Protein AF-A0A812MVJ8-F1 (afdb_monomer)

Radius of gyration: 32.14 Å; Cα contacts (8 Å, |Δi|>4): 279; chains: 1; bounding box: 68×87×93 Å

Structure (mmCIF, N/CA/C/O backbone):
data_AF-A0A812MVJ8-F1
#
_entry.id   AF-A0A812MVJ8-F1
#
loop_
_atom_site.group_PDB
_atom_site.id
_atom_site.type_symbol
_atom_site.label_atom_id
_atom_site.label_alt_id
_atom_site.label_comp_id
_atom_site.label_asym_id
_atom_site.label_entity_id
_atom_site.label_seq_id
_atom_site.pdbx_PDB_ins_code
_atom_site.Cartn_x
_atom_site.Cartn_y
_atom_site.Cartn_z
_atom_site.occupancy
_atom_site.B_iso_or_equiv
_atom_site.auth_seq_id
_atom_site.auth_comp_id
_atom_site.auth_asym_id
_atom_site.auth_atom_id
_atom_site.pdbx_PDB_model_num
ATOM 1 N N . MET A 1 1 ? -29.618 -20.425 10.228 1.00 40.72 1 MET A N 1
ATOM 2 C CA . MET A 1 1 ? -29.443 -18.956 10.159 1.00 40.72 1 MET A CA 1
ATOM 3 C C . MET A 1 1 ? -28.006 -18.625 10.535 1.00 40.72 1 MET A C 1
ATOM 5 O O . MET A 1 1 ? -27.637 -18.874 11.674 1.00 40.72 1 MET A O 1
ATOM 9 N N . ARG A 1 2 ? -27.172 -18.141 9.603 1.00 43.69 2 ARG A N 1
ATOM 10 C CA . ARG A 1 2 ? -25.860 -17.572 9.969 1.00 43.69 2 ARG A CA 1
ATOM 11 C C . ARG A 1 2 ? -26.130 -16.224 10.643 1.00 43.69 2 ARG A C 1
ATOM 13 O O . ARG A 1 2 ? -26.874 -15.428 10.071 1.00 43.69 2 ARG A O 1
ATOM 20 N N . ARG A 1 3 ? -25.594 -15.982 11.847 1.00 46.84 3 ARG A N 1
ATOM 21 C CA . ARG A 1 3 ? -25.600 -14.634 12.438 1.00 46.84 3 ARG A CA 1
ATOM 22 C C . ARG A 1 3 ? -24.952 -13.702 11.418 1.00 46.84 3 ARG A C 1
ATOM 24 O O . ARG A 1 3 ? -23.837 -13.967 10.980 1.00 46.84 3 ARG A O 1
ATOM 31 N N . GLN A 1 4 ? -25.668 -12.664 10.998 1.00 52.47 4 GLN A N 1
ATOM 32 C CA . GLN A 1 4 ? -25.051 -11.576 10.253 1.00 52.47 4 GLN A CA 1
ATOM 33 C C . GLN A 1 4 ? -24.157 -10.838 11.245 1.00 52.47 4 GLN A C 1
ATOM 35 O O . GLN A 1 4 ? -24.642 -10.051 12.052 1.00 52.47 4 GLN A O 1
ATOM 40 N N . GLU A 1 5 ? -22.871 -11.172 11.255 1.00 69.62 5 GLU A N 1
ATOM 41 C CA . GLU A 1 5 ? -21.892 -10.431 12.039 1.00 69.62 5 GLU A CA 1
ATOM 42 C C . GLU A 1 5 ? -21.845 -8.996 11.516 1.00 69.62 5 GLU A C 1
ATOM 44 O O . GLU A 1 5 ? -21.560 -8.739 10.339 1.00 69.62 5 GLU A O 1
ATOM 49 N N . THR A 1 6 ? -22.203 -8.065 12.395 1.00 85.69 6 THR A N 1
ATOM 50 C CA . THR A 1 6 ? -22.199 -6.630 12.134 1.00 85.69 6 THR A CA 1
ATOM 51 C C . THR A 1 6 ? -20.793 -6.183 11.752 1.00 85.69 6 THR A C 1
ATOM 53 O O . THR A 1 6 ? -19.827 -6.554 12.414 1.00 85.69 6 THR A O 1
ATOM 56 N N . PHE A 1 7 ? -20.672 -5.400 10.679 1.00 89.06 7 PHE A N 1
ATOM 57 C CA . PHE A 1 7 ? -19.393 -4.819 10.272 1.00 89.06 7 PHE A CA 1
ATOM 58 C C . PHE A 1 7 ? -18.8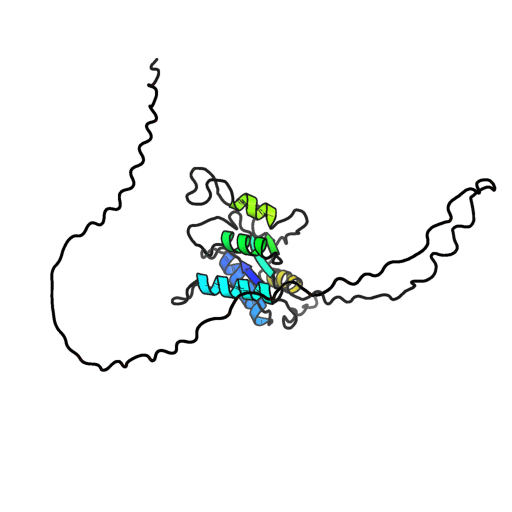96 -3.853 11.372 1.00 89.06 7 PHE A C 1
ATOM 60 O O . PHE A 1 7 ? -19.705 -3.053 11.852 1.00 89.06 7 PHE A O 1
ATOM 67 N N . PRO A 1 8 ? -17.625 -3.933 11.805 1.00 90.12 8 PRO A N 1
ATOM 68 C CA . PRO A 1 8 ? -17.115 -3.144 12.929 1.00 90.12 8 PRO A CA 1
ATOM 69 C C . PRO A 1 8 ? -17.084 -1.636 12.630 1.00 90.12 8 PRO A C 1
ATOM 71 O O . PRO A 1 8 ? -16.852 -1.241 11.492 1.00 90.12 8 PRO A O 1
ATOM 74 N N . ASP A 1 9 ? -17.281 -0.793 13.648 1.00 93.19 9 ASP A N 1
ATOM 75 C CA . ASP A 1 9 ? -17.205 0.675 13.536 1.00 93.19 9 ASP A CA 1
ATOM 76 C C . ASP A 1 9 ? -15.746 1.159 13.609 1.00 93.19 9 ASP A C 1
ATOM 78 O O . ASP A 1 9 ? -14.987 0.727 14.474 1.00 93.19 9 ASP A O 1
ATOM 82 N N . GLY A 1 10 ? -15.350 2.064 12.715 1.00 93.19 10 GLY A N 1
ATOM 83 C CA . GLY A 1 10 ? -13.960 2.495 12.535 1.00 93.19 10 GLY A CA 1
ATOM 84 C C . GLY A 1 10 ? -13.485 3.640 13.435 1.00 93.19 10 GLY A C 1
ATOM 85 O O . GLY A 1 10 ? -12.393 4.156 13.209 1.00 93.19 10 GLY A O 1
ATOM 86 N N . LYS A 1 11 ? -14.265 4.061 14.441 1.00 91.44 11 LYS A N 1
ATOM 87 C CA . LYS A 1 11 ? -13.951 5.242 15.277 1.00 91.44 11 LYS A CA 1
ATOM 88 C C . LYS A 1 11 ? -12.595 5.178 15.986 1.00 91.44 11 LYS A C 1
ATOM 90 O O . LYS A 1 11 ? -11.947 6.209 16.131 1.00 91.44 11 LYS A O 1
ATOM 95 N N . ASP A 1 12 ? -12.171 3.983 16.393 1.00 92.06 12 ASP A N 1
ATOM 96 C CA . ASP A 1 12 ? -10.906 3.759 17.108 1.00 92.06 12 ASP A CA 1
ATOM 97 C C . ASP A 1 12 ? -9.772 3.260 16.191 1.00 92.06 12 ASP A C 1
ATOM 99 O O . ASP A 1 12 ? -8.696 2.872 16.661 1.00 92.06 12 ASP A O 1
ATOM 103 N N . ALA A 1 13 ? -10.001 3.242 14.875 1.00 95.56 13 ALA A N 1
ATOM 104 C CA . ALA A 1 13 ? -9.031 2.764 13.901 1.00 95.56 13 ALA A CA 1
ATOM 105 C C . ALA A 1 13 ? -7.897 3.776 13.658 1.00 95.56 13 ALA A C 1
ATOM 107 O O . ALA A 1 13 ? -8.077 4.991 13.756 1.00 95.56 13 ALA A O 1
ATOM 108 N N . VAL A 1 14 ? -6.712 3.272 13.309 1.00 96.44 14 VAL A N 1
ATOM 109 C CA . VAL A 1 14 ? -5.620 4.109 12.792 1.00 96.44 14 VAL A CA 1
ATOM 110 C C . VAL A 1 14 ? -5.879 4.496 11.332 1.00 96.44 14 VAL A C 1
ATOM 112 O O . VAL A 1 14 ? -6.552 3.748 10.614 1.00 96.44 14 VAL A O 1
ATOM 115 N N . PRO A 1 15 ? -5.338 5.632 10.853 1.00 97.00 15 PRO A N 1
ATOM 116 C CA . PRO A 1 15 ? -5.459 6.012 9.451 1.00 97.00 15 PRO A CA 1
ATOM 117 C C . PRO A 1 15 ? -4.862 4.974 8.499 1.00 97.00 15 PRO A C 1
ATOM 119 O O . PRO A 1 15 ? -3.809 4.400 8.774 1.00 97.00 15 PRO A O 1
ATOM 122 N N . GLY A 1 16 ? -5.518 4.753 7.361 1.00 97.19 16 GLY A N 1
ATOM 123 C CA . GLY A 1 16 ? -5.052 3.830 6.325 1.00 97.19 16 GLY A CA 1
ATOM 124 C C . GLY A 1 16 ? -4.964 4.509 4.965 1.00 97.19 16 GLY A C 1
ATOM 125 O O . GLY A 1 16 ? -5.974 5.014 4.486 1.00 97.19 16 GLY A O 1
ATOM 126 N N . LEU A 1 17 ? -3.799 4.506 4.318 1.00 97.00 17 LEU A N 1
ATOM 127 C CA . LEU A 1 17 ? -3.637 5.036 2.958 1.00 97.00 17 LEU A CA 1
ATOM 128 C C . LEU A 1 17 ? -3.608 3.900 1.940 1.00 97.00 17 LEU A C 1
ATOM 130 O O . LEU A 1 17 ? -2.711 3.062 1.975 1.00 97.00 17 LEU A O 1
ATOM 134 N N . PHE A 1 18 ? -4.550 3.896 1.000 1.00 96.06 18 PHE A N 1
ATOM 135 C CA . PHE A 1 18 ? -4.521 2.988 -0.142 1.00 96.06 18 PHE A CA 1
ATOM 136 C C . PHE A 1 18 ? -3.445 3.404 -1.142 1.00 96.06 18 PHE A C 1
ATOM 138 O O . PHE A 1 18 ? -3.587 4.405 -1.842 1.00 96.06 18 PHE A O 1
ATOM 145 N N . SER A 1 19 ? -2.419 2.567 -1.253 1.00 94.06 19 SER A N 1
ATOM 146 C CA . SER A 1 19 ? -1.437 2.597 -2.326 1.00 94.06 19 SER A CA 1
ATOM 147 C C . SER A 1 19 ? -1.799 1.533 -3.359 1.00 94.06 19 SER A C 1
ATOM 149 O O . SER A 1 19 ? -1.700 0.326 -3.116 1.00 94.06 19 SER A O 1
ATOM 151 N N . ALA A 1 20 ? -2.250 1.988 -4.523 1.00 91.19 20 ALA A N 1
ATOM 152 C CA . ALA A 1 20 ? -2.689 1.139 -5.619 1.00 91.19 20 ALA A CA 1
ATOM 153 C C . ALA A 1 20 ? -2.292 1.748 -6.965 1.00 91.19 20 ALA A C 1
ATOM 155 O O . ALA A 1 20 ? -1.957 2.927 -7.075 1.00 91.19 20 ALA A O 1
ATOM 156 N N . ARG A 1 21 ? -2.355 0.932 -8.017 1.00 85.62 21 ARG A N 1
ATOM 157 C CA . ARG A 1 21 ? -2.240 1.419 -9.390 1.00 85.62 21 ARG A CA 1
ATOM 158 C C . ARG A 1 21 ? -3.629 1.880 -9.847 1.00 85.62 21 ARG A C 1
ATOM 160 O O . ARG A 1 21 ? -4.540 1.061 -9.912 1.00 85.62 21 ARG A O 1
ATOM 167 N N . PHE A 1 22 ? -3.785 3.175 -10.118 1.00 81.06 22 PHE A N 1
ATOM 168 C CA . PHE A 1 22 ? -5.046 3.766 -10.582 1.00 81.06 22 PHE A CA 1
ATOM 169 C C . PHE A 1 22 ? -5.077 3.831 -12.119 1.00 81.06 22 PHE A C 1
ATOM 171 O O . PHE A 1 22 ? -4.848 4.885 -12.709 1.00 81.06 22 PHE A O 1
ATOM 178 N N . ASP A 1 23 ? -5.243 2.676 -12.767 1.00 83.88 23 ASP A N 1
ATOM 179 C CA . ASP A 1 23 ? -5.190 2.500 -14.226 1.00 83.88 23 ASP A CA 1
ATOM 180 C C . ASP A 1 23 ? -6.544 2.166 -14.892 1.00 83.88 23 ASP A C 1
ATOM 182 O O . ASP A 1 23 ? -6.587 1.795 -16.065 1.00 83.88 23 ASP A O 1
ATOM 186 N N . GLY A 1 24 ? -7.652 2.296 -14.165 1.00 85.31 24 GLY A N 1
ATOM 187 C CA . GLY A 1 24 ? -9.022 2.025 -14.604 1.00 85.31 24 GLY A CA 1
ATOM 188 C C . GLY A 1 24 ? -9.371 0.540 -14.708 1.00 85.31 24 GLY A C 1
ATOM 189 O O . GLY A 1 24 ? -10.406 0.190 -15.273 1.00 85.31 24 GLY A O 1
ATOM 190 N N . LYS A 1 25 ? -8.515 -0.364 -14.217 1.00 90.31 25 LYS A N 1
ATOM 191 C CA . LYS A 1 25 ? -8.748 -1.812 -14.318 1.00 90.31 25 LYS A CA 1
ATOM 192 C C . LYS A 1 25 ? -9.724 -2.332 -13.256 1.00 90.31 25 LYS A C 1
ATOM 194 O O . LYS A 1 25 ? -9.965 -1.666 -12.245 1.00 90.31 25 LYS A O 1
ATOM 199 N N . PRO A 1 26 ? -10.250 -3.566 -13.421 1.00 93.81 26 PRO A N 1
ATOM 200 C CA . PRO A 1 26 ? -11.168 -4.174 -12.456 1.00 93.81 26 PRO A CA 1
ATOM 201 C C . PRO A 1 26 ? -10.657 -4.162 -11.012 1.00 93.81 26 PRO A C 1
ATOM 203 O O . PRO A 1 26 ? -11.435 -3.903 -10.096 1.00 93.81 26 PRO A O 1
ATOM 206 N N . THR A 1 27 ? -9.354 -4.374 -10.804 1.00 93.12 27 THR A N 1
ATOM 207 C CA . THR A 1 27 ? -8.727 -4.308 -9.478 1.00 93.12 27 THR A CA 1
ATOM 208 C C . THR A 1 27 ? -8.886 -2.926 -8.847 1.00 93.12 27 THR A C 1
ATOM 210 O O . THR A 1 27 ? -9.307 -2.837 -7.698 1.00 93.12 27 THR A O 1
ATOM 213 N N . GLU A 1 28 ? -8.641 -1.838 -9.585 1.00 92.75 28 GLU A N 1
ATOM 214 C CA . GLU A 1 28 ? -8.861 -0.485 -9.063 1.00 92.75 28 GLU A CA 1
ATOM 215 C C . GLU A 1 28 ? -10.326 -0.284 -8.662 1.00 92.75 28 GLU A C 1
ATOM 217 O O . GLU A 1 28 ? -10.610 0.153 -7.547 1.00 92.75 28 GLU A O 1
ATOM 222 N N . HIS A 1 29 ? -11.268 -0.635 -9.540 1.00 94.25 29 HIS A N 1
ATOM 223 C CA . HIS A 1 29 ? -12.695 -0.486 -9.253 1.00 94.25 29 HIS A CA 1
ATOM 224 C C . HIS A 1 29 ? -13.133 -1.291 -8.026 1.00 94.25 29 HIS A C 1
ATOM 226 O O . HIS A 1 29 ? -13.906 -0.783 -7.210 1.00 94.25 29 HIS A O 1
ATOM 232 N N . LYS A 1 30 ? -12.605 -2.510 -7.861 1.00 95.88 30 LYS A N 1
ATOM 233 C CA . LYS A 1 30 ? -12.824 -3.349 -6.677 1.00 95.88 30 LYS A CA 1
ATOM 234 C C . LYS A 1 30 ? -12.369 -2.617 -5.413 1.00 95.88 30 LYS A C 1
ATOM 236 O O . LYS A 1 30 ? -13.143 -2.480 -4.471 1.00 95.88 30 LYS A O 1
ATOM 241 N N . PHE A 1 31 ? -11.156 -2.066 -5.409 1.00 96.75 31 PHE A N 1
ATOM 242 C CA . PHE A 1 31 ? -10.616 -1.370 -4.238 1.00 96.75 31 PHE A CA 1
ATOM 243 C C . PHE A 1 31 ? -11.251 -0.001 -3.975 1.00 96.75 31 PHE A C 1
ATOM 245 O O . PHE A 1 31 ? -11.361 0.392 -2.817 1.00 96.75 31 PHE A O 1
ATOM 252 N N . ARG A 1 32 ? -11.768 0.691 -4.997 1.00 96.12 32 ARG A N 1
ATOM 253 C CA . ARG A 1 32 ? -12.623 1.870 -4.785 1.00 96.12 32 ARG A CA 1
ATOM 254 C C . ARG A 1 32 ? -13.905 1.506 -4.039 1.00 96.12 32 ARG A C 1
ATOM 256 O O . ARG A 1 32 ? -14.284 2.214 -3.118 1.00 96.12 32 ARG A O 1
ATOM 263 N N . ARG A 1 33 ? -14.544 0.378 -4.364 1.00 97.25 33 ARG A N 1
ATOM 264 C CA . ARG A 1 33 ? -15.724 -0.098 -3.614 1.00 97.25 33 ARG A CA 1
ATOM 265 C C . ARG A 1 33 ? -15.374 -0.479 -2.178 1.00 97.25 33 ARG A C 1
ATOM 267 O O . ARG A 1 33 ? -16.109 -0.116 -1.268 1.00 97.25 33 ARG A O 1
ATOM 274 N N . VAL A 1 34 ? -14.245 -1.160 -1.970 1.00 98.00 34 VAL A N 1
ATOM 275 C CA . VAL A 1 34 ? -13.715 -1.466 -0.627 1.00 98.00 34 VAL A CA 1
ATOM 276 C C . VAL A 1 34 ? -13.516 -0.181 0.183 1.00 98.00 34 VAL A C 1
ATOM 278 O O . VAL A 1 34 ? -13.932 -0.110 1.338 1.00 98.00 34 VAL A O 1
ATOM 281 N N . TYR A 1 35 ? -12.931 0.850 -0.430 1.00 97.62 35 TYR A N 1
ATOM 282 C CA . TYR A 1 35 ? -12.760 2.167 0.180 1.00 97.62 35 TYR A CA 1
ATOM 283 C C . TYR A 1 35 ? -14.098 2.798 0.590 1.00 97.62 35 TYR A C 1
ATOM 285 O O . TYR A 1 35 ? -14.231 3.231 1.734 1.00 97.62 35 TYR A O 1
ATOM 293 N N . GLU A 1 36 ? -15.106 2.792 -0.288 1.00 97.50 36 GLU A N 1
ATOM 294 C CA . GLU A 1 36 ? -16.440 3.321 0.036 1.00 97.50 36 GLU A CA 1
ATOM 295 C C . GLU A 1 36 ? -17.112 2.551 1.184 1.00 97.50 36 GLU A C 1
ATOM 297 O O . GLU A 1 36 ? -17.724 3.164 2.058 1.00 97.50 36 GLU A O 1
ATOM 302 N N . ILE A 1 37 ? -16.956 1.220 1.239 1.00 97.50 37 ILE A N 1
ATOM 303 C CA . ILE A 1 37 ? -17.451 0.402 2.359 1.00 97.50 37 ILE A CA 1
ATOM 304 C C . ILE A 1 37 ? -16.788 0.856 3.666 1.00 97.50 37 ILE A C 1
ATOM 306 O O . ILE A 1 37 ? -17.478 1.172 4.631 1.00 97.50 37 ILE A O 1
ATOM 310 N N . LEU A 1 38 ? -15.458 0.954 3.699 1.00 97.62 38 LEU A N 1
ATOM 311 C CA . LEU A 1 38 ? -14.722 1.395 4.889 1.00 97.62 38 LEU A CA 1
ATOM 312 C C . LEU A 1 38 ? -15.132 2.811 5.327 1.00 97.62 38 LEU A C 1
ATOM 314 O O . LEU A 1 38 ? -15.363 3.051 6.514 1.00 97.62 38 LEU A O 1
ATOM 318 N N . LYS A 1 39 ? -15.303 3.738 4.378 1.00 96.88 39 LYS A N 1
ATOM 319 C CA . LYS A 1 39 ? -15.788 5.100 4.648 1.00 96.88 39 LYS A CA 1
ATOM 320 C C . LYS A 1 39 ? -17.194 5.115 5.241 1.00 96.88 39 LYS A C 1
ATOM 322 O O . LYS A 1 39 ? -17.424 5.852 6.198 1.00 96.88 39 LYS A O 1
ATOM 327 N N . ALA A 1 40 ? -18.109 4.300 4.717 1.00 96.81 40 ALA A N 1
ATOM 328 C CA . ALA A 1 40 ? -19.474 4.181 5.232 1.00 96.81 40 ALA A CA 1
ATOM 329 C C . ALA A 1 40 ? -19.524 3.650 6.678 1.00 96.81 40 ALA A C 1
ATOM 331 O O . ALA A 1 40 ? -20.486 3.914 7.396 1.00 96.81 40 ALA A O 1
ATOM 332 N N . HIS A 1 41 ? -18.474 2.949 7.115 1.00 96.38 41 HIS A N 1
ATOM 333 C CA . HIS A 1 41 ? -18.305 2.420 8.470 1.00 96.38 41 HIS A CA 1
ATOM 334 C C . HIS A 1 41 ? -17.325 3.243 9.332 1.00 96.38 41 HIS A C 1
ATOM 336 O O . HIS A 1 41 ? -16.751 2.722 10.284 1.00 96.38 41 HIS A O 1
ATOM 342 N N . ASN A 1 42 ? -17.143 4.533 9.022 1.00 96.44 42 ASN A N 1
ATOM 343 C CA . ASN A 1 42 ? -16.339 5.497 9.789 1.00 96.44 42 ASN A CA 1
ATOM 344 C C . ASN A 1 42 ? -14.836 5.184 9.901 1.00 96.44 42 ASN A C 1
ATOM 346 O O . ASN A 1 42 ? -14.178 5.706 10.800 1.00 96.44 42 ASN A O 1
ATOM 350 N N . TYR A 1 43 ? -14.257 4.385 9.000 1.00 97.56 43 TYR A N 1
ATOM 351 C CA . TYR A 1 43 ? -12.805 4.190 8.998 1.00 97.56 43 TYR A CA 1
ATOM 352 C C . TYR A 1 43 ? -12.080 5.423 8.431 1.00 97.56 43 TYR A C 1
ATOM 354 O O . TYR A 1 43 ? -12.489 5.957 7.390 1.00 97.56 43 TYR A O 1
ATOM 362 N N . PRO A 1 44 ? -10.966 5.857 9.052 1.00 96.31 44 PRO A N 1
ATOM 363 C CA . PRO A 1 44 ? -10.141 6.968 8.583 1.00 96.31 44 PRO A CA 1
ATOM 364 C C . PRO A 1 44 ? -9.244 6.541 7.408 1.00 96.31 44 PRO A C 1
ATOM 366 O O . PRO A 1 44 ? -8.018 6.546 7.490 1.00 96.31 44 PRO A O 1
ATOM 369 N N . VAL A 1 45 ? -9.859 6.142 6.294 1.00 97.06 45 VAL A N 1
ATOM 370 C CA . VAL A 1 45 ? -9.139 5.727 5.086 1.00 97.06 45 VAL A CA 1
ATOM 371 C C . VAL A 1 45 ? -8.944 6.875 4.100 1.00 97.06 45 VAL A C 1
ATOM 373 O O . VAL A 1 45 ? -9.837 7.695 3.862 1.00 97.06 45 VAL A O 1
ATOM 376 N N . LEU A 1 46 ? -7.764 6.891 3.491 1.00 95.38 46 LEU A N 1
ATOM 377 C CA . LEU A 1 46 ? -7.297 7.847 2.500 1.00 95.38 46 LEU A CA 1
ATOM 378 C C . LEU A 1 46 ? -7.049 7.104 1.186 1.00 95.38 46 LEU A C 1
ATOM 380 O O . LEU A 1 46 ? -6.488 6.009 1.168 1.00 95.38 46 LEU A O 1
ATOM 384 N N . MET A 1 47 ? -7.480 7.689 0.075 1.00 93.12 47 MET A N 1
ATOM 385 C CA . MET A 1 47 ? -7.237 7.162 -1.264 1.00 93.12 47 MET A CA 1
ATOM 386 C C . MET A 1 47 ? -7.098 8.341 -2.213 1.00 93.12 47 MET A C 1
ATOM 388 O O . MET A 1 47 ? -7.963 9.219 -2.247 1.00 93.12 47 MET A O 1
ATOM 392 N N . VAL A 1 48 ? -6.019 8.368 -2.991 1.00 84.69 48 VAL A N 1
ATOM 393 C CA . VAL A 1 48 ? -5.813 9.449 -3.951 1.00 84.69 48 VAL A CA 1
ATOM 394 C C . VAL A 1 48 ? -6.787 9.273 -5.119 1.00 84.69 48 VAL A C 1
ATOM 396 O O . VAL A 1 48 ? -6.905 8.209 -5.726 1.00 84.69 48 VAL A O 1
ATOM 399 N N . SER A 1 49 ? -7.524 10.335 -5.429 1.00 73.12 49 SER A N 1
ATOM 400 C CA . SER A 1 49 ? -8.386 10.416 -6.604 1.00 73.12 49 SER A CA 1
ATOM 401 C C . SER A 1 49 ? -7.927 11.602 -7.430 1.00 73.12 49 SER A C 1
ATOM 403 O O . SER A 1 49 ? -7.987 12.733 -6.954 1.00 73.12 49 SER A O 1
ATOM 405 N N . ALA A 1 50 ? -7.530 11.363 -8.678 1.00 57.97 50 ALA A N 1
ATOM 406 C CA . ALA A 1 50 ? -7.276 12.432 -9.634 1.00 57.97 50 ALA A CA 1
ATOM 407 C C . ALA A 1 50 ? -8.612 13.105 -10.000 1.00 57.97 50 ALA A C 1
ATOM 409 O O . ALA A 1 50 ? -9.280 12.722 -10.956 1.00 57.97 50 ALA A O 1
ATOM 410 N N . LYS A 1 51 ? -9.063 14.068 -9.192 1.00 53.88 51 LYS A N 1
ATOM 411 C CA . LYS A 1 51 ? -10.109 15.012 -9.598 1.00 53.88 51 LYS A CA 1
ATOM 412 C C . LYS A 1 51 ? -9.425 16.185 -10.298 1.00 53.88 51 LYS A C 1
ATOM 414 O O . LYS A 1 51 ? -8.411 16.677 -9.810 1.00 53.88 51 LYS A O 1
ATOM 419 N N . CYS A 1 52 ? -9.967 16.623 -11.437 1.00 43.31 52 CYS A N 1
ATOM 420 C CA . CYS A 1 52 ? -9.448 17.776 -12.177 1.00 43.31 52 CYS A CA 1
ATOM 421 C C . CYS A 1 52 ? -9.260 18.986 -11.248 1.00 43.31 52 CYS A C 1
ATOM 423 O O . CYS A 1 52 ? -10.220 19.432 -10.623 1.00 43.31 52 CYS A O 1
ATOM 425 N N . GLY A 1 53 ? -8.036 19.517 -11.192 1.00 52.94 53 GLY A N 1
ATOM 426 C CA . GLY A 1 53 ? -7.715 20.773 -10.507 1.00 52.94 53 GLY A CA 1
ATOM 427 C C . GLY A 1 53 ? -6.947 20.650 -9.188 1.00 52.94 53 GLY A C 1
ATOM 428 O O . GLY A 1 53 ? -6.517 21.678 -8.678 1.00 52.94 53 GLY A O 1
ATOM 429 N N . VAL A 1 54 ? -6.731 19.442 -8.654 1.00 60.59 54 VAL A N 1
ATOM 430 C CA . VAL A 1 54 ? -5.841 19.227 -7.497 1.00 60.59 54 VAL A CA 1
ATOM 431 C C . VAL A 1 54 ? -4.598 18.473 -7.954 1.00 60.59 54 VAL A C 1
ATOM 433 O O . VAL A 1 54 ? -4.718 17.483 -8.679 1.00 60.59 54 VAL A O 1
ATOM 436 N N . ASP A 1 55 ? -3.414 18.939 -7.549 1.00 75.50 55 ASP A N 1
ATOM 437 C CA . ASP A 1 55 ? -2.167 18.229 -7.823 1.00 75.50 55 ASP A CA 1
ATOM 438 C C . ASP A 1 55 ? -2.183 16.883 -7.078 1.00 75.50 55 ASP A C 1
ATOM 440 O O . ASP A 1 55 ? -2.284 16.815 -5.849 1.00 75.50 55 ASP A O 1
ATOM 444 N N . PHE A 1 56 ? -2.124 15.794 -7.846 1.00 76.75 56 PHE A N 1
ATOM 445 C CA . PHE A 1 56 ? -2.052 14.424 -7.336 1.00 76.75 56 PHE A CA 1
ATOM 446 C C . PHE A 1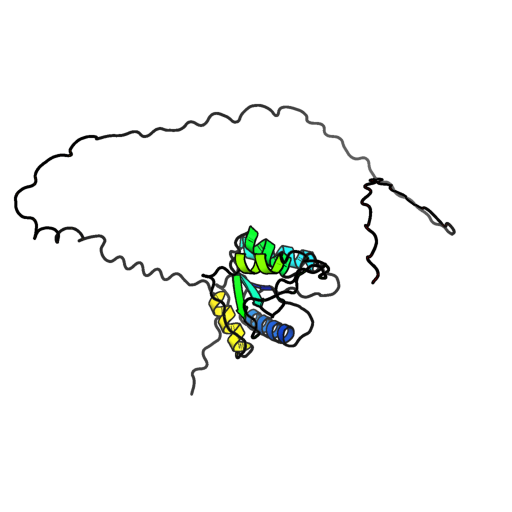 56 ? -0.869 14.256 -6.370 1.00 76.75 56 PHE A C 1
ATOM 448 O O . PHE A 1 56 ? -0.941 13.481 -5.413 1.00 76.75 56 PHE A O 1
ATOM 455 N N . GLY A 1 57 ? 0.203 15.012 -6.604 1.00 79.19 57 GLY A N 1
ATOM 456 C CA . GLY A 1 57 ? 1.388 15.023 -5.775 1.00 79.19 57 GLY A CA 1
ATOM 457 C C . GLY A 1 57 ? 1.174 15.560 -4.379 1.00 79.19 57 GLY A C 1
ATOM 458 O O . GLY A 1 57 ? 1.473 14.871 -3.404 1.00 79.19 57 GLY A O 1
ATOM 459 N N . ASP A 1 58 ? 0.596 16.753 -4.282 1.00 84.31 58 ASP A N 1
ATOM 460 C CA . ASP A 1 58 ? 0.346 17.411 -3.001 1.00 84.31 58 ASP A CA 1
ATOM 461 C C . ASP A 1 58 ? -0.582 16.575 -2.117 1.00 84.31 58 ASP A C 1
ATOM 463 O O . ASP A 1 58 ? -0.333 16.417 -0.922 1.00 84.31 58 ASP A O 1
ATOM 467 N N . LEU A 1 59 ? -1.617 15.961 -2.703 1.00 87.75 59 LEU A N 1
ATOM 468 C CA . LEU A 1 59 ? -2.493 15.042 -1.970 1.00 87.75 59 LEU A CA 1
ATOM 469 C C . LEU A 1 59 ? -1.741 13.822 -1.440 1.00 87.75 59 LEU A C 1
ATOM 471 O O . LEU A 1 59 ? -1.932 13.445 -0.285 1.00 87.75 59 LEU A O 1
ATOM 475 N N . THR A 1 60 ? -0.881 13.221 -2.262 1.00 88.69 60 THR A N 1
ATOM 476 C CA . THR A 1 60 ? -0.095 12.048 -1.861 1.00 88.69 60 THR A CA 1
ATOM 477 C C . THR A 1 60 ? 0.856 12.399 -0.716 1.00 88.69 60 THR A C 1
ATOM 479 O O . THR A 1 60 ? 0.904 11.678 0.277 1.00 88.69 60 THR A O 1
ATOM 482 N N . MET A 1 61 ? 1.556 13.537 -0.803 1.00 89.62 61 MET A N 1
ATOM 483 C CA . MET A 1 61 ? 2.442 14.017 0.265 1.00 89.62 61 MET A CA 1
ATOM 484 C C . MET A 1 61 ? 1.680 14.281 1.564 1.00 89.62 61 MET A C 1
ATOM 486 O O . MET A 1 61 ? 2.088 13.803 2.621 1.00 89.62 61 MET A O 1
ATOM 490 N N . ASN A 1 62 ? 0.543 14.976 1.485 1.00 91.62 62 ASN A N 1
ATOM 491 C CA . ASN A 1 62 ? -0.281 15.270 2.655 1.00 91.62 62 ASN A CA 1
ATOM 492 C C . ASN A 1 62 ? -0.791 13.988 3.326 1.00 91.62 62 ASN A C 1
ATOM 494 O O . ASN A 1 62 ? -0.761 13.880 4.550 1.00 91.62 62 ASN A O 1
ATOM 498 N N . TYR A 1 63 ? -1.221 12.992 2.546 1.00 94.62 63 TYR A N 1
ATOM 499 C CA . TYR A 1 63 ? -1.680 11.716 3.097 1.00 94.62 63 TYR A CA 1
ATOM 500 C C . TYR A 1 63 ? -0.545 10.890 3.702 1.00 94.62 63 TYR A C 1
ATOM 502 O O . TYR A 1 63 ? -0.756 10.269 4.742 1.00 94.62 63 TYR A O 1
ATOM 510 N N . LEU A 1 64 ? 0.648 10.900 3.100 1.00 93.75 64 LEU A N 1
ATOM 511 C CA . LEU A 1 64 ? 1.830 10.245 3.666 1.00 93.75 64 LEU A CA 1
ATOM 512 C C . LEU A 1 64 ? 2.249 10.885 5.000 1.00 93.75 64 LEU A C 1
ATOM 514 O O . LEU A 1 64 ? 2.466 10.154 5.964 1.00 93.75 64 LEU A O 1
ATOM 518 N N . SER A 1 65 ? 2.268 12.221 5.087 1.00 94.38 65 SER A N 1
ATOM 519 C CA . SER A 1 65 ? 2.517 12.939 6.350 1.00 94.38 65 SER A CA 1
ATOM 520 C C . SER A 1 65 ? 1.459 12.585 7.395 1.00 94.38 65 SER A C 1
ATOM 522 O O . SER A 1 65 ? 1.777 12.251 8.533 1.00 94.38 65 SER A O 1
ATOM 524 N N . GLN A 1 66 ? 0.183 12.558 6.994 1.00 94.62 66 GLN A N 1
ATOM 525 C CA . GLN A 1 66 ? -0.916 12.247 7.902 1.00 94.62 66 GLN A CA 1
ATOM 526 C C . GLN A 1 66 ? -0.812 10.831 8.484 1.00 94.62 66 GLN A C 1
ATOM 528 O O . GLN A 1 66 ? -1.034 10.655 9.684 1.00 94.62 66 GLN A O 1
ATOM 533 N N . ILE A 1 67 ? -0.504 9.810 7.676 1.00 95.75 67 ILE A N 1
ATOM 534 C CA . ILE A 1 67 ? -0.345 8.449 8.210 1.00 95.75 67 ILE A CA 1
ATOM 535 C C . ILE A 1 67 ? 0.925 8.315 9.053 1.00 95.75 67 ILE A C 1
ATOM 537 O O . ILE A 1 67 ? 0.910 7.557 10.016 1.00 95.75 67 ILE A O 1
ATOM 541 N N . GLU A 1 68 ? 1.997 9.048 8.752 1.00 95.38 68 GLU A N 1
ATOM 542 C CA . GLU A 1 68 ? 3.203 9.053 9.581 1.00 95.38 68 GLU A CA 1
ATOM 543 C C . GLU A 1 68 ? 2.915 9.615 10.979 1.00 95.38 68 GLU A C 1
ATOM 545 O O . GLU A 1 68 ? 3.128 8.930 11.981 1.00 95.38 68 GLU A O 1
ATOM 550 N N . GLU A 1 69 ? 2.364 10.829 11.041 1.00 95.31 69 GLU A N 1
ATOM 551 C CA . GLU A 1 69 ? 2.074 11.551 12.286 1.00 95.31 69 GLU A CA 1
ATOM 552 C C . GLU A 1 69 ? 1.093 10.797 13.191 1.00 95.31 69 GLU A C 1
ATOM 554 O O . GLU A 1 69 ? 1.180 10.872 14.415 1.00 95.31 69 GLU A O 1
ATOM 559 N N . ASN A 1 70 ? 0.160 10.051 12.594 1.00 94.75 70 ASN A N 1
ATOM 560 C CA . ASN A 1 70 ? -0.905 9.355 13.313 1.00 94.75 70 ASN A CA 1
ATOM 561 C C . ASN A 1 70 ? -0.657 7.846 13.471 1.00 94.75 70 ASN A C 1
ATOM 563 O O . ASN A 1 70 ? -1.586 7.118 13.832 1.00 94.75 70 ASN A O 1
ATOM 567 N N . HIS A 1 71 ? 0.565 7.367 13.204 1.00 94.44 71 HIS A N 1
ATOM 568 C CA . HIS A 1 71 ? 0.927 5.943 13.267 1.00 94.44 71 HIS A CA 1
ATOM 569 C C . HIS A 1 71 ? -0.033 5.038 12.472 1.00 94.44 71 HIS A C 1
ATOM 571 O O . HIS A 1 71 ? -0.448 3.968 12.921 1.00 94.44 71 HIS A O 1
ATOM 577 N N . GLY A 1 72 ? -0.426 5.523 11.299 1.00 95.56 72 GLY A N 1
ATOM 578 C CA . GLY A 1 72 ? -1.268 4.832 10.341 1.00 95.56 72 GLY A CA 1
ATOM 579 C C . GLY A 1 72 ? -0.536 3.737 9.571 1.00 95.56 72 GLY A C 1
ATOM 580 O O . GLY A 1 72 ? 0.634 3.430 9.805 1.00 95.56 72 GLY A O 1
ATOM 581 N N . LYS A 1 73 ? -1.258 3.144 8.621 1.00 96.50 73 LYS A N 1
ATOM 582 C CA . LYS A 1 73 ? -0.787 2.037 7.786 1.00 96.50 73 LYS A CA 1
ATOM 583 C C . LYS A 1 73 ? -0.859 2.392 6.307 1.00 96.50 73 LYS A C 1
ATOM 585 O O . LYS A 1 73 ? -1.854 2.943 5.832 1.00 96.50 73 LYS A O 1
ATOM 590 N N . LEU A 1 74 ? 0.167 2.005 5.558 1.00 96.94 74 LEU A N 1
ATOM 591 C CA . LEU A 1 74 ? 0.133 1.983 4.102 1.00 96.94 74 LEU A CA 1
ATOM 592 C C . LEU A 1 74 ? -0.489 0.659 3.640 1.00 96.94 74 LEU A C 1
ATOM 594 O O . LEU A 1 74 ? 0.072 -0.413 3.858 1.00 96.94 74 LEU A O 1
ATOM 598 N N . ILE A 1 75 ? -1.659 0.725 3.015 1.00 97.62 75 ILE A N 1
ATOM 599 C CA . ILE A 1 75 ? -2.390 -0.428 2.486 1.00 97.62 75 ILE A CA 1
ATOM 600 C C . ILE A 1 75 ? -1.936 -0.654 1.045 1.00 97.62 75 ILE A C 1
ATOM 602 O O . ILE A 1 75 ? -2.272 0.123 0.151 1.00 97.62 75 ILE A O 1
ATOM 606 N N . CYS A 1 76 ? -1.173 -1.717 0.810 1.00 96.75 76 CYS A N 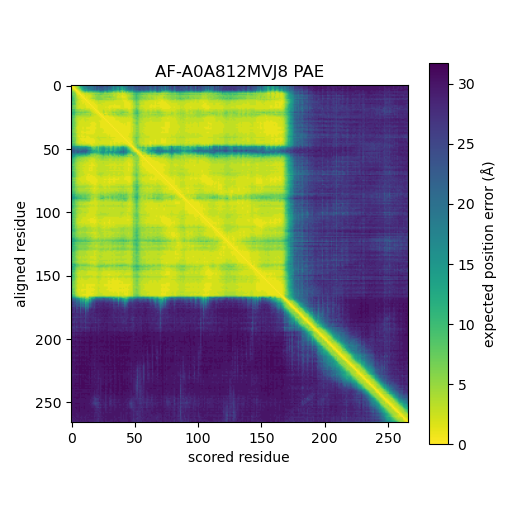1
ATOM 607 C CA . CYS A 1 76 ? -0.534 -1.981 -0.474 1.00 96.75 76 CYS A CA 1
ATOM 608 C C . CYS A 1 76 ? -1.351 -2.966 -1.302 1.00 96.75 76 CYS A C 1
ATOM 610 O O . CYS A 1 76 ? -1.405 -4.155 -0.989 1.00 96.75 76 CYS A O 1
ATOM 612 N N . VAL A 1 77 ? -1.948 -2.489 -2.391 1.00 96.31 77 VAL A N 1
ATOM 613 C CA . VAL A 1 77 ? -2.679 -3.326 -3.349 1.00 96.31 77 VAL A CA 1
ATOM 614 C C . VAL A 1 77 ? -1.680 -3.941 -4.336 1.00 96.31 77 VAL A C 1
ATOM 616 O O . VAL A 1 77 ? -1.375 -3.380 -5.393 1.00 96.31 77 VAL A O 1
ATOM 619 N N . CYS A 1 78 ? -1.126 -5.097 -3.967 1.00 96.00 78 CYS A N 1
ATOM 620 C CA . CYS A 1 78 ? 0.021 -5.717 -4.628 1.00 96.00 78 CYS A CA 1
ATOM 621 C C . CYS A 1 78 ? -0.371 -6.476 -5.905 1.00 96.00 78 CYS A C 1
ATOM 623 O O . CYS A 1 78 ? -0.587 -7.690 -5.881 1.00 96.00 78 CYS A O 1
ATOM 625 N N . THR A 1 79 ? -0.427 -5.758 -7.026 1.00 94.81 79 THR A N 1
ATOM 626 C CA . THR A 1 79 ? -0.425 -6.343 -8.382 1.00 94.81 79 THR A CA 1
ATOM 627 C C . THR A 1 79 ? 0.975 -6.834 -8.771 1.00 94.81 79 THR A C 1
ATOM 629 O O . THR A 1 79 ? 1.969 -6.483 -8.127 1.00 94.81 79 THR A O 1
ATOM 632 N N . ALA A 1 80 ? 1.097 -7.601 -9.856 1.00 94.06 80 ALA A N 1
ATOM 633 C CA . ALA A 1 80 ? 2.367 -8.148 -10.332 1.00 94.06 80 ALA A CA 1
ATOM 634 C C . ALA A 1 80 ? 3.442 -7.077 -10.583 1.00 94.06 80 ALA A C 1
ATOM 636 O O . ALA A 1 80 ? 4.628 -7.349 -10.407 1.00 94.06 80 ALA A O 1
ATOM 637 N N . HIS A 1 81 ? 3.043 -5.860 -10.960 1.00 92.81 81 HIS A N 1
ATOM 638 C CA . HIS A 1 81 ? 3.944 -4.739 -11.251 1.00 92.81 81 HIS A CA 1
ATOM 639 C C . HIS A 1 81 ? 3.874 -3.622 -10.202 1.00 92.81 81 HIS A C 1
ATOM 641 O O . HIS A 1 81 ? 4.201 -2.472 -10.485 1.00 92.81 81 HIS A O 1
ATOM 647 N N . TYR A 1 82 ? 3.402 -3.927 -8.997 1.00 93.50 82 TYR A N 1
ATOM 648 C CA . TYR A 1 82 ? 3.354 -2.953 -7.915 1.00 93.50 82 TYR A CA 1
ATOM 649 C C . TYR A 1 82 ? 4.760 -2.446 -7.537 1.00 93.50 82 TYR A C 1
ATOM 651 O O . TYR A 1 82 ? 5.742 -3.183 -7.653 1.00 93.50 82 TYR A O 1
ATOM 659 N N . ALA A 1 83 ? 4.847 -1.178 -7.113 1.00 93.50 83 ALA A N 1
ATOM 660 C CA . ALA A 1 83 ? 6.089 -0.433 -6.882 1.00 93.50 83 ALA A CA 1
ATOM 661 C C . ALA A 1 83 ? 6.997 -0.274 -8.123 1.00 93.50 83 ALA A C 1
ATOM 663 O O . ALA A 1 83 ? 8.195 -0.030 -7.986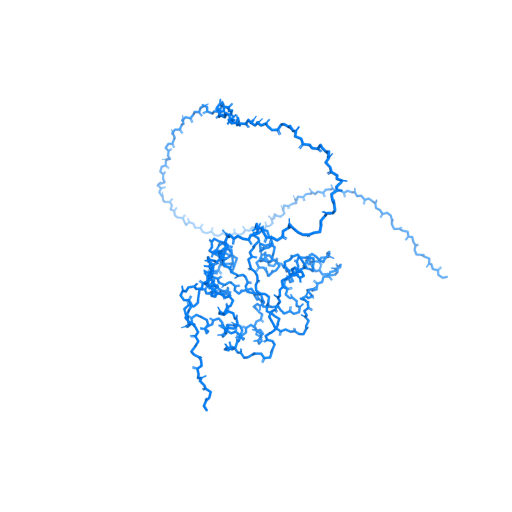 1.00 93.50 83 ALA A O 1
ATOM 664 N N . GLU A 1 84 ? 6.446 -0.387 -9.338 1.00 93.69 84 GLU A N 1
ATOM 665 C CA . GLU A 1 84 ? 7.148 -0.036 -10.578 1.00 93.69 84 GLU A CA 1
ATOM 666 C C . GLU A 1 84 ? 7.587 1.436 -10.560 1.00 93.69 84 GLU A C 1
ATOM 668 O O . GLU A 1 84 ? 6.797 2.341 -10.280 1.00 93.69 84 GLU A O 1
ATOM 673 N N . MET A 1 85 ? 8.861 1.676 -10.879 1.00 92.69 85 MET A N 1
ATOM 674 C CA . MET A 1 85 ? 9.384 3.028 -11.036 1.00 92.69 85 MET A CA 1
ATOM 675 C C . MET A 1 85 ? 8.906 3.596 -12.373 1.00 92.69 85 MET A C 1
ATOM 677 O O . MET A 1 85 ? 9.189 3.041 -13.434 1.00 92.69 85 MET A O 1
ATOM 681 N N . THR A 1 86 ? 8.209 4.726 -12.320 1.00 89.62 86 THR A N 1
ATOM 682 C CA . THR A 1 86 ? 7.691 5.430 -13.502 1.00 89.62 86 THR A CA 1
ATOM 683 C C . THR A 1 86 ? 8.243 6.856 -13.551 1.00 89.62 86 THR A C 1
ATOM 685 O O . THR A 1 86 ? 8.949 7.274 -12.636 1.00 89.62 86 THR A O 1
ATOM 688 N N . ALA A 1 87 ? 7.900 7.633 -14.584 1.00 87.38 87 ALA A N 1
ATOM 689 C CA . ALA A 1 87 ? 8.207 9.067 -14.615 1.00 87.38 87 ALA A CA 1
ATOM 690 C C . ALA A 1 87 ? 7.495 9.872 -13.515 1.00 87.38 87 ALA A C 1
ATOM 692 O O . ALA A 1 87 ? 7.912 10.991 -13.227 1.00 87.38 87 ALA A O 1
ATOM 693 N N . SER A 1 88 ? 6.411 9.343 -12.933 1.00 82.94 88 SER A N 1
ATOM 694 C CA . SER A 1 88 ? 5.651 10.064 -11.916 1.00 82.94 88 SER A CA 1
ATOM 695 C C . SER A 1 88 ? 6.400 10.062 -10.576 1.00 82.94 88 SER A C 1
ATOM 697 O O . SER A 1 88 ? 6.646 8.974 -10.031 1.00 82.94 88 SER A O 1
ATOM 699 N N . PRO A 1 89 ? 6.681 11.247 -9.995 1.00 78.19 89 PRO A N 1
ATOM 700 C CA . PRO A 1 89 ? 7.311 11.365 -8.678 1.00 78.19 89 PRO A CA 1
ATOM 701 C C . PRO A 1 89 ? 6.410 10.883 -7.530 1.00 78.19 89 PRO A C 1
ATOM 703 O O . PRO A 1 89 ? 6.872 10.747 -6.403 1.00 78.19 89 PRO A O 1
ATOM 706 N N . PHE A 1 90 ? 5.145 10.567 -7.820 1.00 78.50 90 PHE A N 1
ATOM 707 C CA . PHE A 1 90 ? 4.147 10.092 -6.858 1.00 78.50 90 PHE A CA 1
ATOM 708 C C . PHE A 1 90 ? 3.634 8.694 -7.219 1.00 78.50 90 PHE A C 1
ATOM 710 O O . PHE A 1 90 ? 2.468 8.365 -7.037 1.00 78.50 90 PHE A O 1
ATOM 717 N N . SER A 1 91 ? 4.499 7.867 -7.809 1.00 85.00 91 SER A N 1
ATOM 718 C CA . SER A 1 91 ? 4.204 6.452 -8.042 1.00 85.00 91 SER A CA 1
ATOM 719 C C . SER A 1 91 ? 4.368 5.620 -6.766 1.00 85.00 91 SER A C 1
ATOM 721 O O . SER A 1 91 ? 5.077 6.014 -5.840 1.00 85.00 91 SER A O 1
ATOM 723 N N . SER A 1 92 ? 3.780 4.419 -6.748 1.00 86.69 92 SER A N 1
ATOM 724 C CA . SER A 1 92 ? 3.912 3.467 -5.628 1.00 86.69 92 SER A CA 1
ATOM 725 C C . SER A 1 92 ? 5.367 3.150 -5.251 1.00 86.69 92 SER A C 1
ATOM 727 O O . SER A 1 92 ? 5.649 2.848 -4.095 1.00 86.69 92 SER A O 1
ATOM 729 N N . PHE A 1 93 ? 6.318 3.285 -6.185 1.00 91.50 93 PHE A N 1
ATOM 730 C CA . PHE A 1 93 ? 7.750 3.228 -5.883 1.00 91.50 93 PHE A CA 1
ATOM 731 C C . PHE A 1 93 ? 8.186 4.310 -4.877 1.00 91.50 93 PHE A C 1
ATOM 733 O O . PHE A 1 93 ? 8.911 4.021 -3.924 1.00 91.50 93 PHE A O 1
ATOM 740 N N . HIS A 1 94 ? 7.753 5.558 -5.074 1.00 91.00 94 HIS A N 1
ATOM 741 C CA . HIS A 1 94 ? 8.101 6.675 -4.194 1.00 91.00 94 HIS A CA 1
ATOM 742 C C . HIS A 1 94 ? 7.394 6.575 -2.842 1.00 91.00 94 HIS A C 1
ATOM 744 O O . HIS A 1 94 ? 8.029 6.824 -1.819 1.00 91.00 94 HIS A O 1
ATOM 750 N N . GLU A 1 95 ? 6.140 6.119 -2.823 1.00 91.44 95 GLU A N 1
ATOM 751 C CA . GLU A 1 95 ? 5.421 5.799 -1.583 1.00 91.44 95 GLU A CA 1
ATOM 752 C C . GLU A 1 95 ? 6.163 4.720 -0.776 1.00 91.44 95 GLU A C 1
ATOM 754 O O . GLU A 1 95 ? 6.337 4.860 0.431 1.00 91.44 95 GLU A O 1
ATOM 759 N N . PHE A 1 96 ? 6.692 3.683 -1.438 1.00 91.62 96 PHE A N 1
ATOM 760 C CA . PHE A 1 96 ? 7.515 2.651 -0.792 1.00 91.62 96 PHE A CA 1
ATOM 761 C C . PHE A 1 96 ? 8.830 3.188 -0.251 1.00 91.62 96 PHE A C 1
ATOM 763 O O . PHE A 1 96 ? 9.276 2.782 0.822 1.00 91.62 96 PHE A O 1
ATOM 770 N N . ASN A 1 97 ? 9.463 4.094 -0.991 1.00 93.00 97 ASN A N 1
ATOM 771 C CA . ASN A 1 97 ? 10.706 4.709 -0.555 1.00 93.00 97 ASN A CA 1
ATOM 772 C C . ASN A 1 97 ? 10.467 5.566 0.696 1.00 93.00 97 ASN A C 1
ATOM 774 O O . ASN A 1 97 ? 11.240 5.496 1.649 1.00 93.00 97 ASN A O 1
ATOM 778 N N . TYR A 1 98 ? 9.349 6.296 0.726 1.00 93.12 98 TYR A N 1
ATOM 779 C CA . TYR A 1 98 ? 8.901 7.027 1.906 1.00 93.12 98 TYR A CA 1
ATOM 780 C C . TYR A 1 98 ? 8.619 6.078 3.078 1.00 93.12 98 TYR A C 1
ATOM 782 O O . TYR A 1 98 ? 9.192 6.237 4.155 1.00 93.12 98 TYR A O 1
ATOM 790 N N . ALA A 1 99 ? 7.818 5.031 2.862 1.00 93.44 99 ALA A N 1
ATOM 791 C CA . ALA A 1 99 ? 7.492 4.048 3.892 1.00 93.44 99 ALA A CA 1
ATOM 792 C C . ALA A 1 99 ? 8.743 3.390 4.491 1.00 93.44 99 ALA A C 1
ATOM 794 O O . ALA A 1 99 ? 8.832 3.213 5.705 1.00 93.44 99 ALA A O 1
ATOM 795 N N . GLN A 1 100 ? 9.744 3.088 3.660 1.00 94.00 100 GLN A N 1
ATOM 796 C CA . GLN A 1 100 ? 11.021 2.549 4.113 1.00 94.00 100 GLN A CA 1
ATOM 797 C C . GLN A 1 100 ? 11.830 3.557 4.941 1.00 94.00 100 GLN A C 1
ATOM 799 O O . GLN A 1 100 ? 12.425 3.171 5.951 1.00 94.00 100 GLN A O 1
ATOM 804 N N . ALA A 1 101 ? 11.888 4.820 4.510 1.00 93.88 101 ALA A N 1
ATOM 805 C CA . ALA A 1 101 ? 12.657 5.869 5.177 1.00 93.88 101 ALA A CA 1
ATOM 806 C C . ALA A 1 101 ? 12.079 6.210 6.559 1.00 93.88 101 ALA A C 1
ATOM 808 O O . ALA A 1 101 ? 12.823 6.291 7.537 1.00 93.88 101 ALA A O 1
ATOM 809 N N . TYR A 1 102 ? 10.754 6.321 6.643 1.00 93.94 102 TYR A N 1
ATOM 810 C CA . TYR A 1 102 ? 10.031 6.706 7.856 1.00 93.94 102 TYR A CA 1
ATOM 811 C C . TYR A 1 102 ? 9.516 5.513 8.671 1.00 93.94 102 TYR A C 1
ATOM 813 O O . TYR A 1 102 ? 8.886 5.691 9.708 1.00 93.94 102 TYR A O 1
ATOM 821 N N . LYS A 1 103 ? 9.832 4.281 8.242 1.00 92.88 103 LYS A N 1
ATOM 822 C CA . LYS A 1 103 ? 9.425 3.025 8.896 1.00 92.88 103 LYS A CA 1
ATOM 823 C C . LYS A 1 103 ? 7.912 2.946 9.127 1.00 92.88 103 LYS A C 1
ATOM 825 O O . LYS A 1 103 ? 7.474 2.493 10.186 1.00 92.88 103 LYS A O 1
ATOM 830 N N . LEU A 1 104 ? 7.135 3.384 8.138 1.00 94.00 104 LEU A N 1
ATOM 831 C CA . LEU A 1 104 ? 5.681 3.279 8.182 1.00 94.00 104 LEU A CA 1
ATOM 832 C C . LEU A 1 104 ? 5.263 1.815 8.287 1.00 94.00 104 LEU A C 1
ATOM 834 O O . LEU A 1 104 ? 5.930 0.925 7.750 1.00 94.00 104 LEU A O 1
ATOM 838 N N . ASP A 1 105 ? 4.148 1.576 8.968 1.00 94.69 105 ASP A N 1
ATOM 839 C CA . ASP A 1 105 ? 3.567 0.246 9.006 1.00 94.69 105 ASP A CA 1
ATOM 840 C C . ASP A 1 105 ? 2.865 -0.053 7.677 1.00 94.69 105 ASP A C 1
ATOM 842 O O . ASP A 1 105 ? 2.266 0.828 7.055 1.00 94.69 105 ASP A O 1
ATOM 846 N N . VAL A 1 106 ? 2.973 -1.292 7.211 1.00 95.75 106 VAL A N 1
ATOM 847 C CA . VAL A 1 106 ? 2.564 -1.680 5.859 1.00 95.75 106 VAL A CA 1
ATOM 848 C C . VAL A 1 106 ? 1.664 -2.902 5.929 1.00 95.75 106 VAL A C 1
ATOM 850 O O . VAL A 1 106 ? 1.993 -3.880 6.597 1.00 95.75 106 VAL A O 1
ATOM 853 N N . LEU A 1 107 ? 0.546 -2.859 5.204 1.00 97.00 107 LEU A N 1
ATOM 854 C CA . LEU A 1 107 ? -0.386 -3.968 5.025 1.00 97.00 107 LEU A CA 1
ATOM 855 C C . LEU A 1 107 ? -0.333 -4.453 3.566 1.00 97.00 107 LEU A C 1
ATOM 857 O O . LEU A 1 107 ? -0.996 -3.865 2.705 1.00 97.00 107 LEU A O 1
ATOM 861 N N . PRO A 1 108 ? 0.443 -5.507 3.253 1.00 97.31 108 PRO A N 1
ATOM 862 C CA . PRO A 1 108 ? 0.517 -6.058 1.906 1.00 97.31 108 PRO A CA 1
ATOM 863 C C . PRO A 1 108 ? -0.714 -6.908 1.584 1.00 97.31 108 PRO A C 1
ATOM 865 O O . PRO A 1 108 ? -0.941 -7.941 2.214 1.00 97.31 108 PRO A O 1
ATOM 868 N N . LEU A 1 109 ? -1.474 -6.519 0.561 1.00 97.88 109 LEU A N 1
ATOM 869 C CA . LEU A 1 109 ? -2.624 -7.268 0.055 1.00 97.88 109 LEU A CA 1
ATOM 870 C C . LEU A 1 109 ? -2.268 -7.930 -1.275 1.00 97.88 109 LEU A C 1
ATOM 872 O O . LEU A 1 109 ? -2.089 -7.252 -2.287 1.00 97.88 109 LEU A O 1
ATOM 876 N N . LYS A 1 110 ? -2.182 -9.259 -1.295 1.00 97.25 110 LYS A N 1
ATOM 877 C CA . LYS A 1 110 ? -1.951 -10.031 -2.518 1.00 97.25 110 LYS A CA 1
ATOM 878 C C . LYS A 1 110 ? -3.257 -10.146 -3.303 1.00 97.25 110 LYS A C 1
ATOM 880 O O . LYS A 1 110 ? -4.195 -10.800 -2.856 1.00 97.25 110 LYS A O 1
ATOM 885 N N . VAL A 1 111 ? -3.287 -9.533 -4.486 1.00 96.56 111 VAL A N 1
ATOM 886 C CA . VAL A 1 111 ? -4.474 -9.484 -5.364 1.00 96.56 111 VAL A CA 1
ATOM 887 C C . VAL A 1 111 ? -4.309 -10.274 -6.662 1.00 96.56 111 VAL A C 1
ATOM 889 O O . VAL A 1 111 ? -5.271 -10.432 -7.403 1.00 96.56 111 VAL A O 1
ATOM 892 N N . GLU A 1 112 ? -3.107 -10.791 -6.926 1.00 94.81 112 GLU A N 1
ATOM 893 C CA . GLU A 1 112 ? -2.748 -11.577 -8.112 1.00 94.81 112 GLU A CA 1
ATOM 894 C C . GLU A 1 112 ? -1.819 -12.739 -7.726 1.00 94.81 112 GLU A C 1
ATOM 896 O O . GLU A 1 112 ? -1.275 -12.786 -6.618 1.00 94.81 112 GLU A O 1
ATOM 901 N N . ASP A 1 113 ? -1.630 -13.703 -8.629 1.00 95.06 113 ASP A N 1
ATOM 902 C CA . ASP A 1 113 ? -0.842 -14.914 -8.357 1.00 95.06 113 ASP A CA 1
ATOM 903 C C . ASP A 1 113 ? 0.633 -14.624 -8.068 1.00 95.06 113 ASP A C 1
ATOM 905 O O . ASP A 1 113 ? 1.269 -15.311 -7.261 1.00 95.06 113 ASP A O 1
ATOM 909 N N . ILE A 1 114 ? 1.175 -13.585 -8.704 1.00 94.56 114 ILE A N 1
ATOM 910 C CA . ILE A 1 114 ? 2.575 -13.196 -8.577 1.00 94.56 114 ILE A CA 1
ATOM 911 C C . ILE A 1 114 ? 2.768 -12.427 -7.268 1.00 94.56 114 ILE A C 1
ATOM 913 O O . ILE A 1 114 ? 2.415 -11.255 -7.159 1.00 94.56 114 ILE A O 1
ATOM 917 N N . TYR A 1 115 ? 3.389 -13.087 -6.287 1.00 93.19 115 TYR A N 1
ATOM 918 C CA . TYR A 1 115 ? 3.791 -12.474 -5.025 1.00 93.19 115 TYR A CA 1
ATOM 919 C C . TYR A 1 115 ? 5.157 -13.003 -4.542 1.00 93.19 115 TYR A C 1
ATOM 921 O O . TYR A 1 115 ? 5.397 -14.210 -4.635 1.00 93.19 115 TYR A O 1
ATOM 929 N N . PRO A 1 116 ? 6.056 -12.156 -4.003 1.00 93.75 116 PRO A N 1
ATOM 930 C CA . PRO A 1 116 ? 5.998 -10.690 -3.982 1.00 93.75 116 PRO A CA 1
ATOM 931 C C . PRO A 1 116 ? 5.914 -10.080 -5.393 1.00 93.75 116 PRO A C 1
ATOM 933 O O . PRO A 1 116 ? 6.266 -10.766 -6.360 1.00 93.75 116 PRO A O 1
ATOM 936 N N . PRO A 1 117 ? 5.470 -8.816 -5.531 1.00 94.88 117 PRO A N 1
ATOM 937 C CA . PRO A 1 117 ? 5.437 -8.135 -6.820 1.00 94.88 117 PRO A CA 1
ATOM 938 C C . PRO A 1 117 ? 6.788 -8.179 -7.539 1.00 94.88 117 PRO A C 1
ATOM 940 O O . PRO A 1 117 ? 7.859 -8.137 -6.926 1.00 94.88 117 PRO A O 1
ATOM 943 N N . ARG A 1 118 ? 6.733 -8.268 -8.866 1.00 94.81 118 ARG A N 1
ATOM 944 C CA . ARG A 1 118 ? 7.886 -8.325 -9.768 1.00 94.81 118 ARG A CA 1
ATOM 945 C C . ARG A 1 118 ? 7.769 -7.190 -10.794 1.00 94.81 118 ARG A C 1
ATOM 947 O O . ARG A 1 118 ? 7.494 -7.464 -11.965 1.00 94.81 118 ARG A O 1
ATOM 954 N N . PRO A 1 119 ? 7.967 -5.922 -10.382 1.00 93.81 119 PRO A N 1
ATOM 955 C CA . PRO A 1 119 ? 7.944 -4.802 -11.315 1.00 93.81 119 PRO A CA 1
ATOM 956 C C . PRO A 1 119 ? 8.993 -4.996 -12.423 1.00 93.81 119 PRO A C 1
ATOM 958 O O . PRO A 1 119 ? 10.047 -5.598 -12.171 1.00 93.81 119 PRO A O 1
ATOM 961 N N . PRO A 1 120 ? 8.713 -4.545 -13.656 1.00 94.38 120 PRO A N 1
ATOM 962 C CA . PRO A 1 120 ? 9.674 -4.626 -14.748 1.00 94.38 120 PRO A CA 1
ATOM 963 C C . PRO A 1 120 ? 10.926 -3.796 -14.424 1.00 94.38 120 PRO A C 1
ATOM 965 O O . PRO A 1 120 ? 10.870 -2.797 -13.715 1.00 94.38 120 PRO A O 1
ATOM 968 N N . SER A 1 121 ? 12.083 -4.259 -14.896 1.00 95.12 121 SER A N 1
ATOM 969 C CA . SER A 1 121 ? 13.375 -3.594 -14.700 1.00 95.12 121 SER A CA 1
ATOM 970 C C . SER A 1 121 ? 14.389 -4.104 -15.725 1.00 95.12 121 SER A C 1
ATOM 972 O O . SER A 1 121 ? 14.205 -5.193 -16.274 1.00 95.12 121 SER A O 1
ATOM 974 N N . GLY A 1 122 ? 15.495 -3.387 -15.918 1.00 94.12 122 GLY A N 1
ATOM 975 C CA . GLY A 1 122 ? 16.615 -3.817 -16.766 1.00 94.12 122 GLY A CA 1
ATOM 976 C C . GLY A 1 122 ? 17.066 -2.742 -17.751 1.00 94.12 122 GLY A C 1
ATOM 977 O O . GLY A 1 122 ? 16.488 -1.664 -17.802 1.00 94.12 1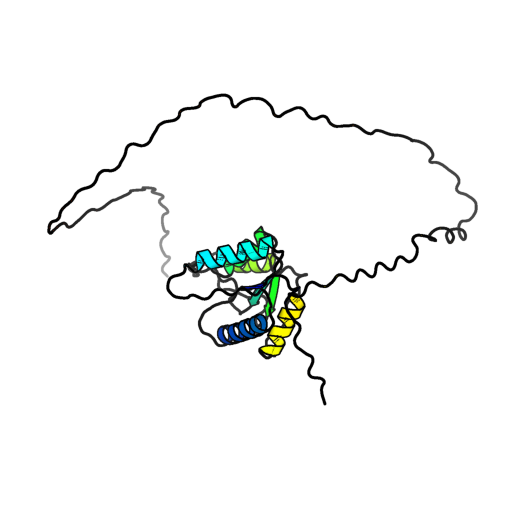22 GLY A O 1
ATOM 978 N N . LYS A 1 123 ? 18.096 -3.037 -18.554 1.00 94.25 123 LYS A N 1
ATOM 979 C CA . LYS A 1 123 ? 18.768 -2.054 -19.433 1.00 94.25 123 LYS A CA 1
ATOM 980 C C . LYS A 1 123 ? 17.816 -1.286 -20.356 1.00 94.25 123 LYS A C 1
ATOM 982 O O . LYS A 1 123 ? 18.036 -0.097 -20.584 1.00 94.25 123 LYS A O 1
ATOM 987 N N . ASP A 1 124 ? 16.771 -1.962 -20.824 1.00 94.38 124 ASP A N 1
ATOM 988 C CA . ASP A 1 124 ? 15.776 -1.419 -21.753 1.00 94.38 124 ASP A CA 1
ATOM 989 C C . ASP A 1 124 ? 14.610 -0.713 -21.042 1.00 94.38 124 ASP A C 1
ATOM 991 O O . ASP A 1 124 ? 13.761 -0.100 -21.685 1.00 94.38 124 ASP A O 1
ATOM 995 N N . HIS A 1 125 ? 14.552 -0.775 -19.709 1.00 93.62 125 HIS A N 1
ATOM 996 C CA . HIS A 1 125 ? 13.519 -0.105 -18.937 1.00 93.62 125 HIS A CA 1
ATOM 997 C C . HIS A 1 125 ? 13.824 1.404 -18.827 1.00 93.62 125 HIS A C 1
ATOM 999 O O . HIS A 1 125 ? 14.943 1.778 -18.459 1.00 93.62 125 HIS A O 1
ATOM 1005 N N . PRO A 1 126 ? 12.850 2.296 -19.096 1.00 93.38 126 PRO A N 1
ATOM 1006 C CA . PRO A 1 126 ? 13.099 3.739 -19.176 1.00 93.38 126 PRO A CA 1
ATOM 1007 C C . PRO A 1 126 ? 13.535 4.372 -17.847 1.00 93.38 126 PRO A C 1
ATOM 1009 O O . PRO A 1 126 ? 14.311 5.325 -17.860 1.00 93.38 126 PRO A O 1
ATOM 1012 N N . TYR A 1 127 ? 13.063 3.835 -16.714 1.00 93.88 127 TYR A N 1
ATOM 1013 C CA . TYR A 1 127 ? 13.290 4.420 -15.382 1.00 93.88 127 TYR A CA 1
ATOM 1014 C C . TYR A 1 127 ? 14.150 3.534 -14.460 1.00 93.88 127 TYR A C 1
ATOM 1016 O O . TYR A 1 127 ? 15.169 3.985 -13.950 1.00 93.88 127 TYR A O 1
ATOM 1024 N N . ASP A 1 128 ? 13.795 2.255 -14.282 1.00 94.00 128 ASP A N 1
ATOM 1025 C CA . ASP A 1 128 ? 14.541 1.301 -13.447 1.00 94.00 128 ASP A CA 1
ATOM 1026 C C . ASP A 1 128 ? 15.525 0.387 -14.209 1.00 94.00 128 ASP A C 1
ATOM 1028 O O . ASP A 1 128 ? 15.268 -0.803 -14.431 1.00 94.00 128 ASP A O 1
ATOM 1032 N N . LYS A 1 129 ? 16.687 0.932 -14.586 1.00 94.94 129 LYS A N 1
ATOM 1033 C CA . LYS A 1 129 ? 17.736 0.151 -15.270 1.00 94.94 129 LYS A CA 1
ATOM 1034 C C . LYS A 1 129 ? 18.420 -0.882 -14.375 1.00 94.94 129 LYS A C 1
ATOM 1036 O O . LYS A 1 129 ? 18.798 -1.951 -14.856 1.00 94.94 129 LYS A O 1
ATOM 1041 N N . ASP A 1 130 ? 18.514 -0.583 -13.082 1.00 94.88 130 ASP A N 1
ATOM 1042 C CA . ASP A 1 130 ? 19.308 -1.348 -12.114 1.00 94.88 130 ASP A CA 1
ATOM 1043 C C . ASP A 1 130 ? 18.467 -2.292 -11.234 1.00 94.88 130 ASP A C 1
ATOM 1045 O O . ASP A 1 130 ? 19.014 -3.052 -10.437 1.00 94.88 130 ASP A O 1
ATOM 1049 N N . GLY A 1 131 ? 17.135 -2.282 -11.357 1.00 94.12 131 GLY A N 1
ATOM 1050 C CA . GLY A 1 131 ? 16.250 -3.133 -10.552 1.00 94.12 131 GLY A CA 1
ATOM 1051 C C . GLY A 1 131 ? 16.023 -2.628 -9.124 1.00 94.12 131 GLY A C 1
ATOM 1052 O O . GLY A 1 131 ? 15.790 -3.425 -8.209 1.00 94.12 131 GLY A O 1
ATOM 1053 N N . ARG A 1 132 ? 16.076 -1.309 -8.919 1.00 94.88 132 ARG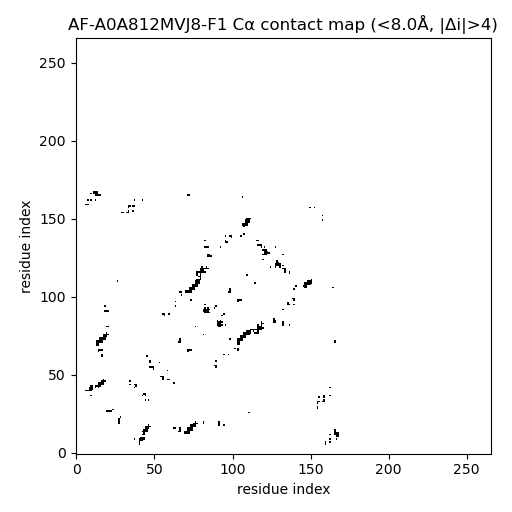 A N 1
ATOM 1054 C CA . ARG A 1 132 ? 15.851 -0.633 -7.635 1.00 94.88 132 ARG A CA 1
ATOM 1055 C C . ARG A 1 132 ? 14.468 -0.923 -7.066 1.00 94.88 132 ARG A C 1
ATOM 1057 O O . ARG A 1 132 ? 14.357 -1.097 -5.855 1.00 94.88 132 ARG A O 1
ATOM 1064 N N . ALA A 1 133 ? 13.436 -1.026 -7.904 1.00 94.62 133 ALA A N 1
ATOM 1065 C CA . ALA A 1 133 ? 12.079 -1.338 -7.454 1.00 94.62 133 ALA A CA 1
ATOM 1066 C C . ALA A 1 133 ? 12.013 -2.710 -6.767 1.00 94.62 133 ALA A C 1
ATOM 1068 O O . ALA A 1 133 ? 11.488 -2.846 -5.661 1.00 94.62 133 ALA A O 1
ATOM 1069 N N . LYS A 1 134 ? 12.647 -3.725 -7.367 1.00 94.44 134 LYS A N 1
ATOM 1070 C CA . LYS A 1 134 ? 12.735 -5.078 -6.791 1.00 94.44 134 LYS A CA 1
ATOM 1071 C C . LYS A 1 134 ? 13.514 -5.096 -5.477 1.00 94.44 134 LYS A C 1
ATOM 1073 O O . LYS A 1 134 ? 13.140 -5.824 -4.559 1.00 94.44 134 LYS A O 1
ATOM 1078 N N . ALA A 1 135 ? 14.600 -4.328 -5.387 1.00 94.12 135 ALA A N 1
ATOM 1079 C CA . ALA A 1 135 ? 15.376 -4.213 -4.155 1.00 94.12 135 ALA A CA 1
ATOM 1080 C C . ALA A 1 135 ? 14.555 -3.554 -3.035 1.00 94.12 135 ALA A C 1
ATOM 1082 O O . ALA A 1 135 ? 14.536 -4.059 -1.915 1.00 94.12 135 ALA A O 1
ATOM 1083 N N . LEU A 1 136 ? 13.822 -2.484 -3.352 1.00 94.50 136 LEU A N 1
ATOM 1084 C CA . LEU A 1 136 ? 12.978 -1.763 -2.403 1.00 94.50 136 LEU A CA 1
ATOM 1085 C C . LEU A 1 136 ? 11.844 -2.633 -1.850 1.00 94.50 136 LEU A C 1
ATOM 1087 O O . LEU A 1 136 ? 11.651 -2.670 -0.637 1.00 94.50 136 LEU A O 1
ATOM 1091 N N . ILE A 1 137 ? 11.169 -3.409 -2.707 1.00 94.81 137 ILE A N 1
ATOM 1092 C CA . ILE A 1 137 ? 10.153 -4.379 -2.268 1.00 94.81 137 ILE A CA 1
ATOM 1093 C C . ILE A 1 137 ? 10.732 -5.337 -1.223 1.00 94.81 137 ILE A C 1
ATOM 1095 O O . ILE A 1 137 ? 10.093 -5.569 -0.207 1.00 94.81 137 ILE A O 1
ATOM 1099 N N . LYS A 1 138 ? 11.947 -5.865 -1.421 1.00 92.88 138 LYS A N 1
ATOM 1100 C CA . LYS A 1 138 ? 12.580 -6.783 -0.453 1.00 92.88 138 LYS A CA 1
ATOM 1101 C C . LYS A 1 138 ? 12.920 -6.122 0.886 1.00 92.88 138 LYS A C 1
ATOM 1103 O O . LYS A 1 138 ? 12.988 -6.821 1.894 1.00 92.88 138 LYS A O 1
ATOM 1108 N N . MET A 1 139 ? 13.173 -4.812 0.899 1.00 92.56 139 MET A N 1
ATOM 1109 C CA . MET A 1 139 ? 13.457 -4.071 2.132 1.00 92.56 139 MET A CA 1
ATOM 1110 C C . MET A 1 139 ? 12.179 -3.790 2.927 1.00 92.56 139 MET A C 1
ATOM 1112 O O . MET A 1 139 ? 12.170 -3.990 4.140 1.00 92.56 139 MET A O 1
ATOM 1116 N N . VAL A 1 140 ? 11.100 -3.397 2.241 1.00 94.06 140 VAL A N 1
ATOM 1117 C CA . VAL A 1 140 ? 9.807 -3.084 2.868 1.00 94.06 140 VAL A CA 1
ATOM 1118 C C . VAL A 1 140 ? 9.057 -4.366 3.244 1.00 94.06 140 VAL A C 1
ATOM 1120 O O . VAL A 1 140 ? 8.671 -4.551 4.399 1.00 94.06 140 VAL A O 1
ATOM 1123 N N . PHE A 1 141 ? 8.912 -5.304 2.302 1.00 93.75 141 PHE A N 1
ATOM 1124 C CA . PHE A 1 141 ? 8.333 -6.634 2.526 1.00 93.75 141 PHE A CA 1
ATOM 1125 C C . PHE A 1 141 ? 9.379 -7.584 3.091 1.00 93.75 141 PHE A C 1
ATOM 1127 O O . PHE A 1 141 ? 9.825 -8.540 2.450 1.00 93.75 141 PHE A O 1
ATOM 1134 N N . ARG A 1 142 ? 9.784 -7.284 4.322 1.00 88.56 142 ARG A N 1
ATOM 1135 C CA . ARG A 1 142 ? 10.726 -8.097 5.085 1.00 88.56 142 ARG A CA 1
ATOM 1136 C C . ARG A 1 142 ? 10.211 -9.539 5.201 1.00 88.56 142 ARG A C 1
ATOM 1138 O O . ARG A 1 142 ? 9.000 -9.739 5.263 1.00 88.56 142 ARG A O 1
ATOM 1145 N N . PRO A 1 143 ? 11.092 -10.547 5.327 1.00 87.12 143 PRO A N 1
ATOM 1146 C CA . PRO A 1 143 ? 10.678 -11.950 5.449 1.00 87.12 143 PRO A CA 1
ATOM 1147 C C . PRO A 1 143 ? 9.701 -12.242 6.599 1.00 87.12 143 PRO A C 1
ATOM 1149 O O . PRO A 1 143 ? 8.977 -13.228 6.553 1.00 87.12 143 PRO A O 1
ATOM 1152 N N . ASN A 1 144 ? 9.690 -11.400 7.636 1.00 88.75 144 ASN A N 1
ATOM 1153 C CA . ASN A 1 144 ? 8.796 -11.507 8.786 1.00 88.75 144 ASN A CA 1
ATOM 1154 C C . ASN A 1 144 ? 7.490 -10.703 8.643 1.00 88.75 144 ASN A C 1
ATOM 1156 O O . ASN A 1 144 ? 6.674 -10.728 9.562 1.00 88.75 144 ASN A O 1
ATOM 1160 N N . LEU A 1 145 ? 7.295 -9.970 7.544 1.00 91.25 145 LEU A N 1
ATOM 1161 C CA . LEU A 1 145 ? 6.048 -9.271 7.261 1.00 91.25 145 LEU A CA 1
ATOM 1162 C C . LEU A 1 145 ? 5.098 -10.223 6.529 1.00 91.25 145 LEU A C 1
ATOM 1164 O O . LEU A 1 145 ? 5.351 -10.617 5.389 1.00 91.25 145 LEU A O 1
ATOM 1168 N N . ALA A 1 146 ? 4.003 -10.595 7.188 1.00 92.31 146 ALA A N 1
ATOM 1169 C CA . ALA A 1 146 ? 2.951 -11.381 6.561 1.00 92.31 146 ALA A CA 1
ATOM 1170 C C . ALA A 1 146 ? 2.212 -10.547 5.503 1.00 92.31 146 ALA A C 1
ATOM 1172 O O . ALA A 1 146 ? 2.028 -9.340 5.657 1.00 92.31 146 ALA A O 1
ATOM 1173 N N . PHE A 1 147 ? 1.769 -11.207 4.437 1.00 95.19 147 PHE A N 1
ATOM 1174 C CA . PHE A 1 147 ? 0.839 -10.636 3.469 1.00 95.19 147 PHE A CA 1
ATOM 1175 C C . PHE A 1 147 ? -0.540 -11.250 3.670 1.00 95.19 147 PHE A C 1
ATOM 1177 O O . PHE A 1 147 ? -0.656 -12.383 4.142 1.00 95.19 147 PHE A O 1
ATOM 1184 N N . THR A 1 148 ? -1.576 -10.530 3.261 1.00 97.00 148 THR A N 1
ATOM 1185 C CA . THR A 1 148 ? -2.939 -11.050 3.263 1.00 97.00 148 THR A CA 1
ATOM 1186 C C . THR A 1 148 ? -3.354 -11.417 1.847 1.00 97.00 148 THR A C 1
ATOM 1188 O O . THR A 1 148 ? -3.316 -10.580 0.945 1.00 97.00 148 THR A O 1
ATOM 1191 N N . ASP A 1 149 ? -3.716 -12.682 1.635 1.00 97.62 149 ASP A N 1
ATOM 1192 C CA . ASP A 1 149 ? -4.241 -13.153 0.354 1.00 97.62 149 ASP A CA 1
ATOM 1193 C C . ASP A 1 149 ? -5.721 -12.789 0.240 1.00 97.62 149 ASP A C 1
ATOM 1195 O O . ASP A 1 149 ? -6.532 -13.205 1.065 1.00 97.62 149 ASP A O 1
ATOM 1199 N N . VAL A 1 150 ? -6.058 -11.975 -0.759 1.00 97.62 150 VAL A N 1
ATOM 1200 C CA . VAL A 1 150 ? -7.410 -11.435 -0.958 1.00 97.62 150 VAL A CA 1
ATOM 1201 C C . VAL A 1 150 ? -7.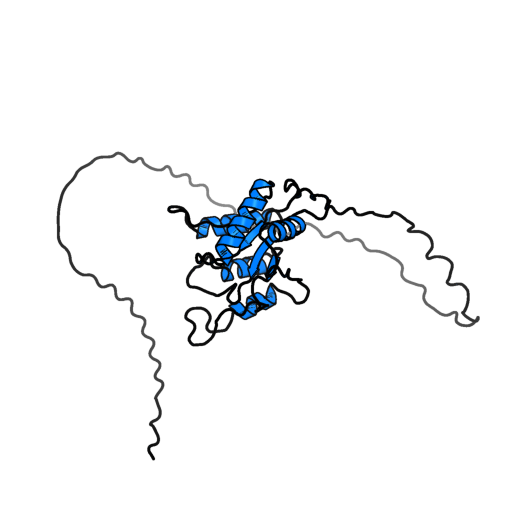955 -11.715 -2.361 1.00 97.62 150 VAL A C 1
ATOM 1203 O O . VAL A 1 150 ? -8.945 -11.110 -2.782 1.00 97.62 150 VAL A O 1
ATOM 1206 N N . ARG A 1 151 ? -7.299 -12.610 -3.111 1.00 96.50 151 ARG A N 1
ATOM 1207 C CA . ARG A 1 151 ? -7.667 -12.947 -4.496 1.00 96.50 151 ARG A CA 1
ATOM 1208 C C . ARG A 1 151 ? -9.101 -13.458 -4.600 1.00 96.50 151 ARG A C 1
ATOM 1210 O O . ARG A 1 151 ? -9.860 -12.966 -5.432 1.00 96.50 151 ARG A O 1
ATOM 1217 N N . ASP A 1 152 ? -9.465 -14.359 -3.694 1.00 96.06 152 ASP A N 1
ATOM 1218 C CA . ASP A 1 152 ? -10.745 -15.073 -3.709 1.00 96.06 152 ASP A CA 1
ATOM 1219 C C . ASP A 1 152 ? -11.835 -14.397 -2.860 1.00 96.06 152 ASP A C 1
ATOM 1221 O O . ASP A 1 152 ? -12.940 -14.921 -2.748 1.00 96.06 152 ASP A O 1
ATOM 1225 N N . LEU A 1 153 ? -11.535 -13.238 -2.262 1.00 96.94 153 LEU A N 1
ATOM 1226 C CA . LEU A 1 153 ? -12.452 -12.518 -1.379 1.00 96.94 153 LEU A CA 1
ATOM 1227 C C . LEU A 1 153 ? -13.305 -11.505 -2.146 1.00 96.94 153 LEU A C 1
ATOM 1229 O O . LEU A 1 153 ? -12.821 -10.838 -3.071 1.00 96.94 153 LEU A O 1
ATOM 1233 N N . ASP A 1 154 ? -14.556 -11.332 -1.729 1.00 97.00 154 ASP A N 1
ATOM 1234 C CA . ASP A 1 154 ? -15.420 -10.257 -2.225 1.00 97.00 154 ASP A CA 1
ATOM 1235 C C . ASP A 1 154 ? -15.069 -8.885 -1.608 1.00 97.00 154 ASP A C 1
ATOM 1237 O O . ASP A 1 154 ? -14.248 -8.769 -0.697 1.00 97.00 154 ASP A O 1
ATOM 1241 N N . GLU A 1 155 ? -15.662 -7.795 -2.105 1.00 97.62 155 GLU A N 1
ATOM 1242 C CA . GLU A 1 155 ? -15.343 -6.447 -1.615 1.00 97.62 155 GLU A CA 1
ATOM 1243 C C . GLU A 1 155 ? -15.648 -6.239 -0.118 1.00 97.62 155 GLU A C 1
ATOM 1245 O O . GLU A 1 155 ? -14.953 -5.469 0.548 1.00 97.62 155 GLU A O 1
ATOM 1250 N N . LYS A 1 156 ? -16.659 -6.917 0.438 1.00 96.56 156 LYS A N 1
ATOM 1251 C CA . LYS A 1 156 ? -17.019 -6.796 1.861 1.00 96.56 156 LYS A CA 1
ATOM 1252 C C . LYS A 1 156 ? -16.054 -7.575 2.743 1.00 96.56 156 LYS A C 1
ATOM 1254 O O . LYS A 1 156 ? -15.718 -7.110 3.831 1.00 96.56 156 LYS A O 1
ATOM 1259 N N . GLU A 1 157 ? -15.617 -8.742 2.292 1.00 97.12 157 GLU A N 1
ATOM 1260 C CA . GLU A 1 157 ? -14.616 -9.560 2.971 1.00 97.12 157 GLU A CA 1
ATOM 1261 C C . GLU A 1 157 ? -13.260 -8.852 2.997 1.00 97.12 157 GLU A C 1
ATOM 1263 O O . GLU A 1 157 ? -12.645 -8.751 4.058 1.00 97.12 157 GLU A O 1
ATOM 1268 N N . ILE A 1 158 ? -12.840 -8.254 1.877 1.00 97.94 158 ILE A N 1
ATOM 1269 C CA . ILE A 1 158 ? -11.617 -7.439 1.828 1.00 97.94 158 ILE A CA 1
ATOM 1270 C C . ILE A 1 158 ? -11.725 -6.242 2.773 1.00 97.94 158 ILE A C 1
ATOM 1272 O O . ILE A 1 158 ? -10.786 -5.957 3.517 1.00 97.94 158 ILE A O 1
ATOM 1276 N N . ALA A 1 159 ? -12.865 -5.545 2.772 1.00 97.75 159 ALA A N 1
ATOM 1277 C CA . ALA A 1 159 ? -13.082 -4.428 3.683 1.00 97.75 159 ALA A CA 1
ATOM 1278 C C . ALA A 1 159 ? -12.980 -4.865 5.152 1.00 97.75 159 ALA A C 1
ATOM 1280 O O . ALA A 1 159 ? -12.367 -4.150 5.935 1.00 97.75 159 ALA A O 1
ATOM 1281 N N . ARG A 1 160 ? -13.500 -6.044 5.527 1.00 96.25 160 ARG A N 1
ATOM 1282 C CA . ARG A 1 160 ? -13.332 -6.584 6.890 1.00 96.25 160 ARG A CA 1
ATOM 1283 C C . ARG A 1 160 ? -11.874 -6.868 7.230 1.00 96.25 160 ARG A C 1
ATOM 1285 O O . ARG A 1 160 ? -11.405 -6.428 8.267 1.00 96.25 160 ARG A O 1
ATOM 1292 N N . VAL A 1 161 ? -11.144 -7.528 6.335 1.00 96.31 161 VAL A N 1
ATOM 1293 C CA . VAL A 1 161 ? -9.713 -7.814 6.524 1.00 96.31 161 VAL A CA 1
ATOM 1294 C C . VAL A 1 161 ? -8.913 -6.533 6.777 1.00 96.31 161 VAL A C 1
ATOM 1296 O O . VAL A 1 161 ? -8.067 -6.479 7.670 1.00 96.31 161 VAL A O 1
ATOM 1299 N N . ILE A 1 162 ? -9.184 -5.484 5.998 1.00 97.06 162 ILE A N 1
ATOM 1300 C CA . ILE A 1 162 ? -8.527 -4.187 6.173 1.00 97.06 162 ILE A CA 1
ATOM 1301 C C . ILE A 1 162 ? -8.979 -3.535 7.480 1.00 97.06 162 ILE A C 1
ATOM 1303 O O . ILE A 1 162 ? -8.137 -3.045 8.226 1.00 97.06 162 ILE A O 1
ATOM 1307 N N . ALA A 1 163 ? -10.280 -3.547 7.773 1.00 96.31 163 ALA A N 1
ATOM 1308 C CA . ALA A 1 163 ? -10.843 -3.006 9.004 1.00 96.31 163 ALA A CA 1
ATOM 1309 C C . ALA A 1 163 ? -10.179 -3.614 10.247 1.00 96.31 163 ALA A C 1
ATOM 1311 O O . ALA A 1 163 ? -9.685 -2.868 11.089 1.00 96.31 163 ALA A O 1
ATOM 1312 N N . ASP A 1 164 ? -10.065 -4.941 10.310 1.00 94.62 164 ASP A N 1
ATOM 1313 C CA . ASP A 1 164 ? -9.421 -5.654 11.416 1.00 94.62 164 ASP A CA 1
ATOM 1314 C C . ASP A 1 164 ? -7.947 -5.257 11.575 1.00 94.62 164 ASP A C 1
ATOM 1316 O O . ASP A 1 164 ? -7.449 -5.142 12.693 1.00 94.62 164 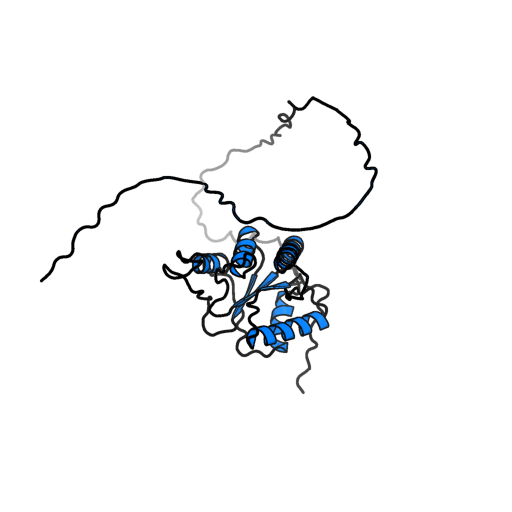ASP A O 1
ATOM 1320 N N . SER A 1 165 ? -7.246 -4.988 10.467 1.00 94.94 165 SER A N 1
ATOM 1321 C CA . SER A 1 165 ? -5.869 -4.492 10.518 1.00 94.94 165 SER A CA 1
ATOM 1322 C C . SER A 1 165 ? -5.762 -3.022 10.935 1.00 94.94 165 SER A C 1
ATOM 1324 O O . SER A 1 165 ? -4.690 -2.620 11.394 1.00 94.94 165 SER A O 1
ATOM 1326 N N . LEU A 1 166 ? -6.784 -2.199 10.694 1.00 95.62 166 LEU A N 1
ATOM 1327 C CA . LEU A 1 166 ? -6.780 -0.773 11.037 1.00 95.62 166 LEU A CA 1
ATOM 1328 C C . LEU A 1 166 ? -7.278 -0.524 12.459 1.00 95.62 166 LEU A C 1
ATOM 1330 O O . LEU A 1 166 ? -6.872 0.456 13.082 1.00 95.62 166 LEU A O 1
ATOM 1334 N N . LEU A 1 167 ? -8.140 -1.385 12.991 1.00 93.75 167 LEU A N 1
ATOM 1335 C CA . LEU A 1 167 ? -8.508 -1.329 14.396 1.00 93.75 167 LEU A CA 1
ATOM 1336 C C . LEU A 1 167 ? -7.244 -1.507 15.231 1.00 93.75 167 LEU A C 1
ATOM 1338 O O . LEU A 1 167 ? -6.487 -2.466 15.061 1.00 93.75 167 LEU A O 1
ATOM 1342 N N . LYS A 1 168 ? -6.997 -0.561 16.141 1.00 75.44 168 LYS A N 1
ATOM 1343 C CA . LYS A 1 168 ? -5.951 -0.743 17.143 1.00 75.44 168 LYS A CA 1
ATOM 1344 C C . LYS A 1 168 ? -6.274 -2.051 17.838 1.00 75.44 168 LYS A C 1
ATOM 1346 O O . LYS A 1 168 ? -7.374 -2.191 18.370 1.00 75.44 168 LYS A O 1
ATOM 1351 N N . SER A 1 169 ? -5.332 -2.995 17.850 1.00 61.34 169 SER A N 1
ATOM 1352 C CA . SER A 1 169 ? -5.398 -4.080 18.814 1.00 61.34 169 SER A CA 1
ATOM 1353 C C . SER A 1 169 ? -5.455 -3.381 20.161 1.00 61.34 169 SER A C 1
ATOM 1355 O O . SER A 1 169 ? -4.440 -2.846 20.618 1.00 61.34 169 SER A O 1
ATOM 1357 N N . THR A 1 170 ? -6.647 -3.273 20.747 1.00 48.41 170 THR A N 1
ATOM 1358 C CA . THR A 1 170 ? -6.803 -2.886 22.133 1.00 48.41 170 THR A CA 1
ATOM 1359 C C . THR A 1 170 ? -5.966 -3.913 22.840 1.00 48.41 170 THR A C 1
ATOM 1361 O O . THR A 1 170 ? -6.324 -5.089 22.915 1.00 48.41 170 THR A O 1
ATOM 1364 N N . GLY A 1 171 ? -4.772 -3.483 23.240 1.00 43.66 171 GLY A N 1
ATOM 1365 C CA . GLY A 1 171 ? -3.927 -4.222 24.131 1.00 43.66 171 GLY A CA 1
ATOM 1366 C C . GLY A 1 171 ? -4.739 -4.356 25.397 1.00 43.66 171 GLY A C 1
ATOM 1367 O O . GLY A 1 171 ? -4.560 -3.597 26.341 1.00 43.66 171 GLY A O 1
ATOM 1368 N N . THR A 1 172 ? -5.614 -5.355 25.429 1.00 37.91 172 THR A N 1
ATOM 1369 C CA . THR A 1 172 ? -5.908 -6.075 26.642 1.00 37.91 172 THR A CA 1
ATOM 1370 C C . THR A 1 172 ? -4.597 -6.785 26.945 1.00 37.91 172 THR A C 1
ATOM 1372 O O . THR A 1 172 ? -4.424 -7.981 26.732 1.00 37.91 172 THR A O 1
ATOM 1375 N N . LEU A 1 173 ? -3.628 -5.994 27.413 1.00 41.34 173 LEU A N 1
ATOM 1376 C CA . LEU A 1 173 ? -2.713 -6.415 28.439 1.00 41.34 173 LEU A CA 1
ATOM 1377 C C . LEU A 1 173 ? -3.635 -6.861 29.566 1.00 41.34 173 LEU A C 1
ATOM 1379 O O . LEU A 1 173 ? -3.939 -6.120 30.496 1.00 41.34 173 LEU A O 1
ATOM 1383 N N . VAL A 1 174 ? -4.075 -8.114 29.484 1.00 43.00 174 VAL A N 1
ATOM 1384 C CA . VAL A 1 174 ? -4.200 -8.907 30.684 1.00 43.00 174 VAL A CA 1
ATOM 1385 C C . VAL A 1 174 ? -2.760 -8.982 31.188 1.00 43.00 174 VAL A C 1
ATOM 1387 O O . VAL A 1 174 ? -2.025 -9.927 30.922 1.00 43.00 174 VAL A O 1
ATOM 1390 N N . MET A 1 175 ? -2.310 -7.923 31.871 1.00 39.81 175 MET A N 1
ATOM 1391 C CA . MET A 1 175 ? -1.343 -8.087 32.933 1.00 39.81 175 MET A CA 1
ATOM 1392 C C . MET A 1 175 ? -2.063 -8.983 33.927 1.00 39.81 175 MET A C 1
ATOM 1394 O O . MET A 1 175 ? -2.700 -8.514 34.866 1.00 39.81 175 MET A O 1
ATOM 1398 N N . THR A 1 176 ? -2.005 -10.294 33.702 1.00 45.22 176 THR A N 1
ATOM 1399 C CA . THR A 1 176 ? -2.086 -11.225 34.807 1.00 45.22 176 THR A CA 1
ATOM 1400 C C . THR A 1 176 ? -0.896 -10.872 35.681 1.00 45.22 176 THR A C 1
ATOM 1402 O O . THR A 1 176 ? 0.223 -11.342 35.474 1.00 45.22 176 THR A O 1
ATOM 1405 N N . SER A 1 177 ? -1.133 -9.973 36.632 1.00 44.97 177 SER A N 1
ATOM 1406 C CA . SER A 1 177 ? -0.353 -9.835 37.843 1.00 44.97 177 SER A CA 1
ATOM 1407 C C . SER A 1 177 ? -0.506 -11.144 38.614 1.00 44.97 177 SER A C 1
ATOM 1409 O O . SER A 1 177 ? -1.252 -11.235 39.584 1.00 44.97 177 SER A O 1
ATOM 1411 N N . LEU A 1 178 ? 0.144 -12.199 38.145 1.00 45.38 178 LEU A N 1
ATOM 1412 C CA . LEU A 1 178 ? 0.313 -13.416 38.909 1.00 45.38 178 LEU A CA 1
ATOM 1413 C C . LEU A 1 178 ? 1.808 -13.652 39.048 1.00 45.38 178 LEU A C 1
ATOM 1415 O O . LEU A 1 178 ? 2.487 -14.188 38.178 1.00 45.38 178 LEU A O 1
ATOM 1419 N N . SER A 1 179 ? 2.268 -13.233 40.227 1.00 51.06 179 SER A N 1
ATOM 1420 C CA . SER A 1 179 ? 3.387 -13.812 40.967 1.00 51.06 179 SER A CA 1
ATOM 1421 C C . SER A 1 179 ? 4.777 -13.647 40.357 1.00 51.06 179 SER A C 1
ATOM 1423 O O . SER A 1 179 ? 5.462 -14.594 39.986 1.00 51.06 179 SER A O 1
ATOM 1425 N N . TYR A 1 180 ? 5.271 -12.419 40.485 1.00 47.34 180 TYR A N 1
ATOM 1426 C CA . TYR A 1 180 ? 6.642 -12.165 40.923 1.00 47.34 180 TYR A CA 1
ATOM 1427 C C . TYR A 1 180 ? 6.794 -12.626 42.392 1.00 47.34 180 TYR A C 1
ATOM 1429 O O . TYR A 1 180 ? 6.854 -11.806 43.295 1.00 47.34 180 TYR A O 1
ATOM 1437 N N . LEU A 1 181 ? 6.753 -13.934 42.672 1.00 49.91 181 LEU A N 1
ATOM 1438 C CA . LEU A 1 181 ? 7.255 -14.544 43.914 1.00 49.91 181 LEU A CA 1
ATOM 1439 C C . LEU A 1 181 ? 7.262 -16.073 43.740 1.00 49.91 181 LEU A C 1
ATOM 1441 O O . LEU A 1 181 ? 6.261 -16.643 43.331 1.00 49.91 181 LEU A O 1
ATOM 1445 N N . GLN A 1 182 ? 8.372 -16.712 44.117 1.00 49.06 182 GLN A N 1
ATOM 1446 C CA . GLN A 1 182 ? 8.676 -18.153 44.024 1.00 49.06 182 GLN A CA 1
ATOM 1447 C C . GLN A 1 182 ? 9.390 -18.652 42.752 1.00 49.06 182 GLN A C 1
ATOM 1449 O O . GLN A 1 182 ? 9.060 -19.690 42.196 1.00 49.06 182 GLN A O 1
ATOM 1454 N N . ILE A 1 183 ? 10.506 -18.008 42.393 1.00 46.12 183 ILE A N 1
ATOM 1455 C CA . ILE A 1 183 ? 11.702 -18.758 41.947 1.00 46.12 183 ILE A CA 1
ATOM 1456 C C . ILE A 1 183 ? 12.783 -18.599 43.023 1.00 46.12 183 ILE A C 1
ATOM 1458 O O . ILE A 1 183 ? 13.875 -18.090 42.811 1.00 46.12 183 ILE A O 1
ATOM 1462 N N . SER A 1 184 ? 12.422 -18.996 44.235 1.00 46.53 184 SER A N 1
ATOM 1463 C CA . SER A 1 184 ? 13.334 -19.272 45.337 1.00 46.53 184 SER A CA 1
ATOM 1464 C C . SER A 1 184 ? 12.735 -20.500 46.000 1.00 46.53 184 SER A C 1
ATOM 1466 O O . SER A 1 184 ? 11.593 -20.425 46.432 1.00 46.53 184 SER A O 1
ATOM 1468 N N . VAL A 1 185 ? 13.487 -21.601 46.075 1.00 48.75 185 VAL A N 1
ATOM 1469 C CA . VAL A 1 185 ? 13.092 -22.916 46.636 1.00 48.75 185 VAL A CA 1
ATOM 1470 C C . VAL A 1 185 ? 12.629 -23.954 45.597 1.00 48.75 185 VAL A C 1
ATOM 1472 O O . VAL A 1 185 ? 11.599 -24.569 45.774 1.00 48.75 185 VAL A O 1
ATOM 1475 N N . VAL A 1 186 ? 13.429 -24.230 44.559 1.00 47.16 186 VAL A N 1
ATOM 1476 C CA . VAL A 1 186 ? 13.766 -25.620 44.149 1.00 47.16 186 VAL A CA 1
ATOM 1477 C C . VAL A 1 186 ? 15.160 -25.609 43.500 1.00 47.16 186 VAL A C 1
ATOM 1479 O O . VAL A 1 186 ? 15.349 -25.908 42.331 1.00 47.16 186 VAL A O 1
ATOM 1482 N N . CYS A 1 187 ? 16.173 -25.194 44.257 1.00 38.59 187 CYS A N 1
ATOM 1483 C CA . CYS A 1 187 ? 17.574 -25.474 43.922 1.00 38.59 187 CYS A CA 1
ATOM 1484 C C . CYS A 1 187 ? 18.288 -25.878 45.215 1.00 38.59 187 CYS A C 1
ATOM 1486 O O . CYS A 1 187 ? 19.172 -25.195 45.726 1.00 38.59 187 CYS A O 1
ATOM 1488 N N . ARG A 1 188 ? 17.756 -26.928 45.849 1.00 46.44 188 ARG A N 1
ATOM 1489 C CA . ARG A 1 188 ? 18.268 -27.481 47.108 1.00 46.44 188 ARG A CA 1
ATOM 1490 C C . ARG A 1 188 ? 18.210 -29.000 47.164 1.00 46.44 188 ARG A C 1
ATOM 1492 O O . ARG A 1 188 ? 18.177 -29.546 48.249 1.00 46.44 188 ARG A O 1
ATOM 1499 N N . TYR A 1 189 ? 18.255 -29.691 46.034 1.00 46.56 189 TYR A N 1
ATOM 1500 C CA . TYR A 1 189 ? 18.625 -31.103 46.033 1.00 46.56 189 TYR A CA 1
ATOM 1501 C C . TYR A 1 189 ? 19.457 -31.374 44.785 1.00 46.56 189 TYR A C 1
ATOM 1503 O O . TYR A 1 189 ? 19.116 -30.901 43.708 1.00 46.56 189 TYR A O 1
ATOM 1511 N N . ILE A 1 190 ? 20.535 -32.139 44.964 1.00 52.25 190 ILE A N 1
ATOM 1512 C CA . ILE A 1 190 ? 21.567 -32.510 43.982 1.00 52.25 190 ILE A CA 1
ATOM 1513 C C . ILE A 1 190 ? 22.729 -31.507 43.864 1.00 52.25 190 ILE A C 1
ATOM 1515 O O . ILE A 1 190 ? 22.979 -30.944 42.809 1.00 52.25 190 ILE A O 1
ATOM 1519 N N . LEU A 1 191 ? 23.511 -31.352 44.936 1.00 43.69 191 LEU A N 1
ATOM 1520 C CA . LEU A 1 191 ? 24.969 -31.215 44.817 1.00 43.69 191 LEU A CA 1
ATOM 1521 C C . LEU A 1 191 ? 25.623 -31.945 46.008 1.00 43.69 191 LEU A C 1
ATOM 1523 O O . LEU A 1 191 ? 25.280 -31.637 47.153 1.00 43.69 191 LEU A O 1
ATOM 1527 N N . PRO A 1 192 ? 26.517 -32.926 45.778 1.00 43.69 192 PRO A N 1
ATOM 1528 C CA . PRO A 1 192 ? 27.272 -33.563 46.849 1.00 43.69 192 PRO A CA 1
ATOM 1529 C C . PRO A 1 192 ? 28.252 -32.566 47.480 1.00 43.69 192 PRO A C 1
ATOM 1531 O O . PRO A 1 192 ? 28.802 -31.684 46.820 1.00 43.69 192 PRO A O 1
ATOM 1534 N N . ALA A 1 193 ? 28.438 -32.704 48.790 1.00 47.75 193 ALA A N 1
ATOM 1535 C CA . ALA A 1 193 ? 29.325 -31.884 49.598 1.00 47.75 193 ALA A CA 1
ATOM 1536 C C . ALA A 1 193 ? 30.772 -31.962 49.085 1.00 47.75 193 ALA A C 1
ATOM 1538 O O . ALA A 1 193 ? 31.402 -33.012 49.173 1.00 47.75 193 ALA A O 1
ATOM 1539 N N . GLY A 1 194 ? 31.308 -30.849 48.576 1.00 53.31 194 GLY A N 1
ATOM 1540 C CA . GLY A 1 194 ? 32.736 -30.764 48.259 1.00 53.31 194 GLY A CA 1
ATOM 1541 C C . GLY A 1 194 ? 33.128 -29.792 47.150 1.00 53.31 194 GLY A C 1
ATOM 1542 O O . GLY A 1 194 ? 33.827 -30.200 46.236 1.00 53.31 194 GLY A O 1
ATOM 1543 N N . ALA A 1 195 ? 32.722 -28.519 47.209 1.00 40.94 195 ALA A N 1
ATOM 1544 C CA . ALA A 1 195 ? 33.362 -27.462 46.410 1.00 40.94 195 ALA A CA 1
ATOM 1545 C C . ALA A 1 195 ? 33.078 -26.067 46.994 1.00 40.94 195 ALA A C 1
ATOM 1547 O O . ALA A 1 195 ? 32.345 -25.257 46.433 1.00 40.94 195 ALA A O 1
ATOM 1548 N N . VAL A 1 196 ? 33.656 -25.787 48.163 1.00 45.62 196 VAL A N 1
ATOM 1549 C CA . VAL A 1 196 ? 33.772 -24.426 48.701 1.00 45.62 196 VAL A CA 1
ATOM 1550 C C . VAL A 1 196 ? 35.102 -23.853 48.222 1.00 45.62 196 VAL A C 1
ATOM 1552 O O . VAL A 1 196 ? 36.140 -24.222 48.761 1.00 45.62 196 VAL A O 1
ATOM 1555 N N . ALA A 1 197 ? 35.093 -22.933 47.253 1.00 43.06 197 ALA A N 1
ATOM 1556 C CA . ALA A 1 197 ? 36.168 -21.949 47.103 1.00 43.06 197 ALA A CA 1
ATOM 1557 C C . ALA A 1 197 ? 35.783 -20.777 46.179 1.00 43.06 197 ALA A C 1
ATOM 1559 O O . ALA A 1 197 ? 35.589 -20.953 44.986 1.00 43.06 197 ALA A O 1
ATOM 1560 N N . ARG A 1 198 ? 35.838 -19.569 46.760 1.00 42.50 198 ARG A N 1
ATOM 1561 C CA . ARG A 1 198 ? 36.143 -18.266 46.128 1.00 42.50 198 ARG A CA 1
ATOM 1562 C C . ARG A 1 198 ? 35.140 -17.691 45.119 1.00 42.50 198 ARG A C 1
ATOM 1564 O O . ARG A 1 198 ? 35.201 -17.974 43.935 1.00 42.50 198 ARG A O 1
ATOM 1571 N N . CYS A 1 199 ? 34.380 -16.691 45.567 1.00 35.12 199 CYS A N 1
ATOM 1572 C CA . CYS A 1 199 ? 34.625 -15.303 45.145 1.00 35.12 199 CYS A CA 1
ATOM 1573 C C . CYS A 1 199 ? 33.732 -14.335 45.936 1.00 35.12 199 CYS A C 1
ATOM 1575 O O . CYS A 1 199 ? 32.541 -14.190 45.686 1.00 35.12 199 CYS A O 1
ATOM 1577 N N . ARG A 1 200 ? 34.339 -13.663 46.916 1.00 39.62 200 ARG A N 1
ATOM 1578 C CA . ARG A 1 200 ? 33.832 -12.458 47.582 1.00 39.62 200 ARG A CA 1
ATOM 1579 C C . ARG A 1 200 ? 34.883 -11.383 47.321 1.00 39.62 200 ARG A C 1
ATOM 1581 O O . ARG A 1 200 ? 36.014 -11.594 47.758 1.00 39.62 200 ARG A O 1
ATOM 1588 N N . LYS A 1 201 ? 34.514 -10.278 46.663 1.00 37.91 201 LYS A N 1
ATOM 1589 C CA . LYS A 1 201 ? 34.909 -8.877 46.956 1.00 37.91 201 LYS A CA 1
ATOM 1590 C C . LYS A 1 201 ? 34.598 -7.939 45.777 1.00 37.91 201 LYS A C 1
ATOM 1592 O O . LYS A 1 201 ? 34.601 -8.373 44.635 1.00 37.91 201 LYS A O 1
ATOM 1597 N N . HIS A 1 202 ? 34.380 -6.669 46.133 1.00 36.97 202 HIS A N 1
ATOM 1598 C CA . HIS A 1 202 ? 33.972 -5.495 45.339 1.00 36.97 202 HIS A CA 1
ATOM 1599 C C . HIS A 1 202 ? 32.483 -5.457 44.979 1.00 36.97 202 HIS A C 1
ATOM 1601 O O . HIS A 1 202 ? 32.056 -6.090 44.030 1.00 36.97 202 HIS A O 1
ATOM 1607 N N . SER A 1 203 ? 31.570 -4.842 45.740 1.00 36.59 203 SER A N 1
ATOM 1608 C CA . SER A 1 203 ? 31.560 -3.605 46.549 1.00 36.59 203 SER A CA 1
ATOM 1609 C C . SER A 1 203 ? 31.819 -2.303 45.776 1.00 36.59 203 SER A C 1
ATOM 1611 O O . SER A 1 203 ? 32.961 -1.985 45.468 1.00 36.59 203 SER A O 1
ATOM 1613 N N . GLN A 1 204 ? 30.729 -1.534 45.664 1.00 35.19 204 GLN A N 1
ATOM 1614 C CA . GLN A 1 204 ? 30.618 -0.069 45.654 1.00 35.19 204 GLN A CA 1
ATOM 1615 C C . GLN A 1 204 ? 30.934 0.710 44.367 1.00 35.19 204 GLN A C 1
ATOM 1617 O O . GLN A 1 204 ? 32.079 0.876 43.975 1.00 35.19 204 GLN A O 1
ATOM 1622 N N . GLY A 1 205 ? 29.863 1.311 43.830 1.00 32.75 205 GLY A N 1
ATOM 1623 C CA . GLY A 1 205 ? 29.681 2.765 43.828 1.00 32.75 205 GLY A CA 1
ATOM 1624 C C . GLY A 1 205 ? 30.447 3.565 42.778 1.00 32.75 205 GLY A C 1
ATOM 1625 O O . GLY A 1 205 ? 31.665 3.659 42.841 1.00 32.75 205 GLY A O 1
ATOM 1626 N N . LYS A 1 206 ? 29.700 4.255 41.907 1.00 38.12 206 LYS A N 1
ATOM 1627 C CA . LYS A 1 206 ? 29.907 5.678 41.585 1.00 38.12 206 LYS A CA 1
ATOM 1628 C C . LYS A 1 206 ? 28.788 6.187 40.675 1.00 38.12 206 LYS A C 1
ATOM 1630 O O . LYS A 1 206 ? 28.680 5.791 39.521 1.00 38.12 206 LYS A O 1
ATOM 1635 N N . ALA A 1 207 ? 27.972 7.066 41.246 1.00 39.94 207 ALA A N 1
ATOM 1636 C CA . ALA A 1 207 ? 27.217 8.074 40.527 1.00 39.94 207 ALA A CA 1
ATOM 1637 C C . ALA A 1 207 ? 28.166 9.242 40.206 1.00 39.94 207 ALA A C 1
ATOM 1639 O O . ALA A 1 207 ? 28.904 9.676 41.089 1.00 39.94 207 ALA A O 1
ATOM 1640 N N . LEU A 1 208 ? 28.145 9.704 38.959 1.00 43.56 208 LEU A N 1
ATOM 1641 C CA . LEU A 1 208 ? 28.646 10.989 38.457 1.00 43.56 208 LEU A CA 1
ATOM 1642 C C . LEU A 1 208 ? 27.698 11.297 37.287 1.00 43.56 208 LEU A C 1
ATOM 1644 O O . LEU A 1 208 ? 27.632 10.516 36.342 1.00 43.56 208 LEU A O 1
ATOM 1648 N N . ASP A 1 209 ? 26.720 12.185 37.430 1.00 39.28 209 ASP A N 1
ATOM 1649 C CA . ASP A 1 209 ? 26.870 13.644 37.404 1.00 39.28 209 ASP A CA 1
ATOM 1650 C C . ASP A 1 209 ? 27.762 14.075 36.235 1.00 39.28 209 ASP A C 1
ATOM 1652 O O . ASP A 1 209 ? 28.990 13.972 36.295 1.00 39.28 209 ASP A O 1
ATOM 1656 N N . MET A 1 210 ? 27.128 14.468 35.127 1.00 42.94 210 MET A N 1
ATOM 1657 C CA . MET A 1 210 ? 27.823 15.081 34.007 1.00 42.94 210 MET A CA 1
ATOM 1658 C C . MET A 1 210 ? 27.148 16.392 33.636 1.00 42.94 210 MET A C 1
ATOM 1660 O O . MET A 1 210 ? 26.000 16.454 33.201 1.00 42.94 210 MET A O 1
ATOM 1664 N N . ASP A 1 211 ? 27.963 17.403 33.882 1.00 41.53 211 ASP A N 1
ATOM 1665 C CA . ASP A 1 211 ? 27.705 18.816 33.972 1.00 41.53 211 ASP A CA 1
ATOM 1666 C C . ASP A 1 211 ? 27.425 19.455 32.607 1.00 41.53 211 ASP A C 1
ATOM 1668 O O . ASP A 1 211 ? 27.993 19.136 31.555 1.00 41.53 211 ASP A O 1
ATOM 1672 N N . GLU A 1 212 ? 26.528 20.414 32.701 1.00 42.31 212 GLU A N 1
ATOM 1673 C CA . GLU A 1 212 ? 25.961 21.295 31.711 1.00 42.31 212 GLU A CA 1
ATOM 1674 C C . GLU A 1 212 ? 26.937 22.459 31.478 1.00 42.31 212 GLU A C 1
ATOM 1676 O O . GLU A 1 212 ? 26.933 23.420 32.240 1.00 42.31 212 GLU A O 1
ATOM 1681 N N . LYS A 1 213 ? 27.818 22.412 30.458 1.00 37.19 213 LYS A N 1
ATOM 1682 C CA . LYS A 1 213 ? 28.662 23.582 30.091 1.00 37.19 213 LYS A CA 1
ATOM 1683 C C . LYS A 1 213 ? 29.433 23.453 28.769 1.00 37.19 213 LYS A C 1
ATOM 1685 O O . LYS A 1 213 ? 30.659 23.388 28.771 1.00 37.19 213 LYS A O 1
ATOM 1690 N N . LYS A 1 214 ? 28.762 23.521 27.605 1.00 39.41 214 LYS A N 1
ATOM 1691 C CA . LYS A 1 214 ? 29.429 23.992 26.361 1.00 39.41 214 LYS A CA 1
ATOM 1692 C C . LYS A 1 214 ? 28.496 24.360 25.197 1.00 39.41 214 LYS A C 1
ATOM 1694 O O . LYS A 1 214 ? 28.600 23.795 24.118 1.00 39.41 214 LYS A O 1
ATOM 1699 N N . ALA A 1 215 ? 27.631 25.360 25.362 1.00 39.69 215 ALA A N 1
ATOM 1700 C CA . ALA A 1 215 ? 26.961 25.982 24.210 1.00 39.69 215 ALA A CA 1
ATOM 1701 C C . ALA A 1 215 ? 26.573 27.443 24.478 1.00 39.69 215 ALA A C 1
ATOM 1703 O O . ALA A 1 215 ? 25.408 27.818 24.446 1.00 39.69 215 ALA A O 1
ATOM 1704 N N . ARG A 1 216 ? 27.566 28.294 24.759 1.00 38.94 216 ARG A N 1
ATOM 1705 C CA . ARG A 1 216 ? 27.430 29.752 24.627 1.00 38.94 216 ARG A CA 1
ATOM 1706 C C . ARG A 1 216 ? 28.736 30.337 24.113 1.00 38.94 216 ARG A C 1
ATOM 1708 O O . ARG A 1 216 ? 29.656 30.559 24.892 1.00 38.94 216 ARG A O 1
ATOM 1715 N N . ARG A 1 217 ? 28.804 30.585 22.806 1.00 38.50 217 ARG A N 1
ATOM 1716 C CA . ARG A 1 217 ? 29.513 31.724 22.205 1.00 38.50 217 ARG A CA 1
ATOM 1717 C C . ARG A 1 217 ? 29.127 31.826 20.733 1.00 38.50 217 ARG A C 1
ATOM 1719 O O . ARG A 1 217 ? 29.147 30.829 20.025 1.00 38.50 217 ARG A O 1
ATOM 1726 N N . ASN A 1 218 ? 28.849 33.064 20.336 1.00 39.66 218 ASN A N 1
ATOM 1727 C CA . ASN A 1 218 ? 28.609 33.570 18.986 1.00 39.66 218 ASN A CA 1
ATOM 1728 C C . ASN A 1 218 ? 27.157 33.476 18.516 1.00 39.66 218 ASN A C 1
ATOM 1730 O O . ASN A 1 218 ? 26.757 32.496 17.909 1.00 39.66 218 ASN A O 1
ATOM 1734 N N . LEU A 1 219 ? 26.399 34.541 18.790 1.00 40.72 219 LEU A N 1
ATOM 1735 C CA . LEU A 1 219 ? 25.682 35.325 17.777 1.00 40.72 219 LEU A CA 1
ATOM 1736 C C . LEU A 1 219 ? 25.174 36.602 18.463 1.00 40.72 219 LEU A C 1
ATOM 1738 O O . LEU A 1 219 ? 24.105 36.645 19.063 1.00 40.72 219 LEU A O 1
ATOM 1742 N N . ALA A 1 220 ? 26.019 37.628 18.428 1.00 38.28 220 ALA A N 1
ATOM 1743 C CA . ALA A 1 220 ? 25.629 39.011 18.633 1.00 38.28 220 ALA A CA 1
ATOM 1744 C C . ALA A 1 220 ? 25.752 39.700 17.274 1.00 38.28 220 ALA A C 1
ATOM 1746 O O . ALA A 1 220 ? 26.794 39.579 16.632 1.00 38.28 220 ALA A O 1
ATOM 1747 N N . GLY A 1 221 ? 24.713 40.422 16.860 1.00 35.62 221 GLY A N 1
ATOM 1748 C CA . GLY A 1 221 ? 24.832 41.414 15.796 1.00 35.62 221 GLY A CA 1
ATOM 1749 C C . GLY A 1 221 ? 23.609 41.532 14.895 1.00 35.62 221 GLY A C 1
ATOM 1750 O O . GLY A 1 221 ? 23.392 40.683 14.041 1.00 35.62 221 GLY A O 1
ATOM 1751 N N . GLY A 1 222 ? 22.904 42.658 15.027 1.00 35.81 222 GLY A N 1
ATOM 1752 C CA . GLY A 1 222 ? 22.412 43.387 13.856 1.00 35.81 222 GLY A CA 1
ATOM 1753 C C . GLY A 1 222 ? 20.904 43.425 13.639 1.00 35.81 222 GLY A C 1
ATOM 1754 O O . GLY A 1 222 ? 20.389 42.742 12.763 1.00 35.81 222 GLY A O 1
ATOM 1755 N N . ASN A 1 223 ? 20.222 44.320 14.357 1.00 38.34 223 ASN A N 1
ATOM 1756 C CA . ASN A 1 223 ? 18.953 44.900 13.916 1.00 38.34 223 ASN A CA 1
ATOM 1757 C C . ASN A 1 223 ? 19.200 45.825 12.714 1.00 38.34 223 ASN A C 1
ATOM 1759 O O . ASN A 1 223 ? 19.988 46.760 12.830 1.00 38.34 223 ASN A O 1
ATOM 1763 N N . HIS A 1 224 ? 18.453 45.644 11.625 1.00 41.41 224 HIS A N 1
ATOM 1764 C CA . HIS A 1 224 ? 18.098 46.743 10.727 1.00 41.41 224 HIS A CA 1
ATOM 1765 C C . HIS A 1 224 ? 16.681 46.538 10.189 1.00 41.41 224 HIS A C 1
ATOM 1767 O O . HIS A 1 224 ? 16.405 45.658 9.382 1.00 41.41 224 HIS A O 1
ATOM 1773 N N . THR A 1 225 ? 15.781 47.380 10.684 1.00 40.00 225 THR A N 1
ATOM 1774 C CA . THR A 1 225 ? 14.455 47.654 10.140 1.00 40.00 225 THR A CA 1
ATOM 1775 C C . THR A 1 225 ? 14.587 48.533 8.900 1.00 40.00 225 THR A C 1
ATOM 1777 O O . THR A 1 225 ? 15.089 49.654 9.002 1.00 40.00 225 THR A O 1
ATOM 1780 N N . THR A 1 226 ? 14.085 48.069 7.758 1.00 40.78 226 THR A N 1
ATOM 1781 C CA . THR A 1 226 ? 13.784 48.917 6.598 1.00 40.78 226 THR A CA 1
ATOM 1782 C C . THR A 1 226 ? 12.369 48.640 6.100 1.00 40.78 226 THR A C 1
ATOM 1784 O O . THR A 1 226 ? 11.956 47.512 5.846 1.00 40.78 226 THR A O 1
ATOM 1787 N N . THR A 1 227 ? 11.617 49.728 6.037 1.00 46.16 227 THR A N 1
ATOM 1788 C CA . THR A 1 227 ? 10.246 49.910 5.563 1.00 46.16 227 THR A CA 1
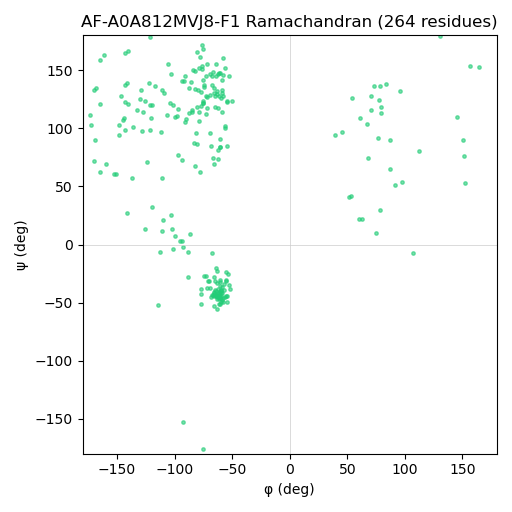ATOM 1789 C C . THR A 1 227 ? 10.118 49.612 4.061 1.00 46.16 227 THR A C 1
ATOM 1791 O O . THR A 1 227 ? 11.019 49.979 3.306 1.00 46.16 227 THR A O 1
ATOM 1794 N N . PRO A 1 228 ? 9.000 49.037 3.578 1.00 49.41 228 PRO A N 1
ATOM 1795 C CA . PRO A 1 228 ? 8.722 48.949 2.146 1.00 49.41 228 PRO A CA 1
ATOM 1796 C C . PRO A 1 228 ? 8.033 50.227 1.618 1.00 49.41 228 PRO A C 1
ATOM 1798 O O . PRO A 1 228 ? 7.142 50.756 2.290 1.00 49.41 228 PRO A O 1
ATOM 1801 N N . PRO A 1 229 ? 8.388 50.729 0.419 1.00 51.56 229 PRO A N 1
ATOM 1802 C CA . PRO A 1 229 ? 7.640 51.792 -0.239 1.00 51.56 229 PRO A CA 1
ATOM 1803 C C . PRO A 1 229 ? 6.440 51.244 -1.026 1.00 51.56 229 PRO A C 1
ATOM 1805 O O . PRO A 1 229 ? 6.434 50.113 -1.512 1.00 51.56 229 PRO A O 1
ATOM 1808 N N . GLY A 1 230 ? 5.411 52.086 -1.116 1.00 36.06 230 GLY A N 1
ATOM 1809 C CA . GLY A 1 230 ? 4.106 51.779 -1.684 1.00 36.06 230 GLY A CA 1
ATOM 1810 C C . GLY A 1 230 ? 4.068 51.621 -3.204 1.00 36.06 230 GLY A C 1
ATOM 1811 O O . GLY A 1 230 ? 4.861 52.196 -3.945 1.00 36.06 230 GLY A O 1
ATOM 1812 N N . PHE A 1 231 ? 3.062 50.872 -3.650 1.00 37.72 231 PHE A N 1
ATOM 1813 C CA . PHE A 1 231 ? 2.636 50.777 -5.040 1.00 37.72 231 PHE A CA 1
ATOM 1814 C C . PHE A 1 231 ? 1.447 51.720 -5.275 1.00 37.72 231 PHE A C 1
ATOM 1816 O O . PHE A 1 231 ? 0.375 51.535 -4.699 1.00 37.72 231 PHE A O 1
ATOM 1823 N N . GLN A 1 232 ? 1.638 52.720 -6.137 1.00 39.84 232 GLN A N 1
ATOM 1824 C CA . GLN A 1 232 ? 0.569 53.453 -6.823 1.00 39.84 232 GLN A CA 1
ATOM 1825 C C . GLN A 1 232 ? 0.483 52.964 -8.276 1.00 39.84 232 GLN A C 1
ATOM 1827 O O . GLN A 1 232 ? 1.483 52.553 -8.858 1.00 39.84 232 GLN A O 1
ATOM 1832 N N . GLY A 1 233 ? -0.737 52.949 -8.818 1.00 36.66 233 GLY A N 1
ATOM 1833 C CA . GLY A 1 233 ? -1.094 52.297 -10.080 1.00 36.66 233 GLY A CA 1
ATOM 1834 C C . GLY A 1 233 ? -1.030 53.155 -11.353 1.00 36.66 233 GLY A C 1
ATOM 1835 O O . GLY A 1 233 ? -0.322 54.153 -11.416 1.00 36.66 233 GLY A O 1
ATOM 1836 N N . ALA A 1 234 ? -1.872 52.742 -12.319 1.00 37.00 234 ALA A N 1
ATOM 1837 C CA . ALA A 1 234 ? -2.024 53.164 -13.729 1.00 37.00 234 ALA A CA 1
ATOM 1838 C C . ALA A 1 234 ? -1.040 52.467 -14.698 1.00 37.00 234 ALA A C 1
ATOM 1840 O O . ALA A 1 234 ? 0.124 52.305 -14.380 1.00 37.00 234 ALA A O 1
ATOM 1841 N N . GLY A 1 235 ? -1.385 52.004 -15.904 1.00 33.62 235 GLY A N 1
ATOM 1842 C CA . GLY A 1 235 ? -2.591 52.046 -16.735 1.00 33.62 235 GLY A CA 1
ATOM 1843 C C . GLY A 1 235 ? -2.183 51.859 -18.220 1.00 33.62 235 GLY A C 1
ATOM 1844 O O . GLY A 1 235 ? -1.088 52.262 -18.585 1.00 33.62 235 GLY A O 1
ATOM 1845 N N . ARG A 1 236 ? -3.099 51.332 -19.063 1.00 34.88 236 ARG A N 1
ATOM 1846 C CA . ARG A 1 236 ? -3.083 51.209 -20.562 1.00 34.88 236 ARG A CA 1
ATOM 1847 C C . ARG A 1 236 ? -2.207 50.086 -21.175 1.00 34.88 236 ARG A C 1
ATOM 1849 O O . ARG A 1 236 ? -1.066 49.918 -20.784 1.00 34.88 236 ARG A O 1
ATOM 1856 N N . ARG A 1 237 ? -2.747 49.161 -22.007 1.00 37.69 237 ARG A N 1
ATOM 1857 C CA . ARG A 1 237 ? -3.138 49.239 -23.458 1.00 37.69 237 ARG A CA 1
ATOM 1858 C C . ARG A 1 237 ? -1.951 49.736 -24.319 1.00 37.69 237 ARG A C 1
ATOM 1860 O O . ARG A 1 237 ? -1.441 50.794 -23.999 1.00 37.69 237 ARG A O 1
ATOM 1867 N N . VAL A 1 238 ? -1.462 49.106 -25.399 1.00 35.34 238 VAL A N 1
ATOM 1868 C CA . VAL A 1 238 ? -2.083 48.455 -26.575 1.00 35.34 238 VAL A CA 1
ATOM 1869 C C . VAL A 1 238 ? -1.016 47.576 -27.301 1.00 35.34 238 VAL A C 1
ATOM 1871 O O . VAL A 1 238 ? 0.171 47.854 -27.196 1.00 35.34 238 VAL A O 1
ATOM 1874 N N . SER A 1 239 ? -1.488 46.604 -28.098 1.00 33.94 239 SER A N 1
ATOM 1875 C CA . SER A 1 239 ? -1.038 46.197 -29.458 1.00 33.94 239 SER A CA 1
ATOM 1876 C C . SER A 1 239 ? 0.295 45.477 -29.742 1.00 33.94 239 SER A C 1
ATOM 1878 O O . SER A 1 239 ? 1.379 46.002 -29.538 1.00 33.94 239 SER A O 1
ATOM 1880 N N . SER A 1 240 ? 0.102 44.360 -30.465 1.00 34.44 240 SER A N 1
ATOM 1881 C CA . SER A 1 240 ? 0.778 43.917 -31.702 1.00 34.44 240 SER A CA 1
ATOM 1882 C C . SER A 1 240 ? 2.240 43.459 -31.675 1.00 34.44 240 SER A C 1
ATOM 1884 O O . SER A 1 240 ? 3.148 44.273 -31.616 1.00 34.44 240 SER A O 1
ATOM 1886 N N . GLY A 1 241 ? 2.417 42.173 -32.003 1.00 33.38 241 GLY A N 1
ATOM 1887 C CA . GLY A 1 241 ? 3.034 41.790 -33.279 1.00 33.38 241 GLY A CA 1
ATOM 1888 C C . GLY A 1 241 ? 4.538 41.499 -33.293 1.00 33.38 241 GLY A C 1
ATOM 1889 O O . GLY A 1 241 ? 5.342 42.335 -32.915 1.00 33.38 241 GLY A O 1
ATOM 1890 N N . PHE A 1 242 ? 4.859 40.357 -33.916 1.00 32.41 242 PHE A N 1
ATOM 1891 C CA . PHE A 1 242 ? 6.156 39.941 -34.471 1.00 32.41 242 PHE A CA 1
ATOM 1892 C C . PHE A 1 242 ? 7.281 39.544 -33.504 1.00 32.41 242 PHE A C 1
ATOM 1894 O O . PHE A 1 242 ? 7.604 40.249 -32.560 1.00 32.41 242 PHE A O 1
ATOM 1901 N N . GLY A 1 243 ? 7.963 38.439 -33.840 1.00 30.50 243 GLY A N 1
ATOM 1902 C CA . GLY A 1 243 ? 9.330 38.206 -33.368 1.00 30.50 243 GLY A CA 1
ATOM 1903 C C . GLY A 1 243 ? 9.738 36.749 -33.198 1.00 30.50 243 GLY A C 1
ATOM 1904 O O . GLY A 1 243 ? 9.606 36.180 -32.126 1.00 30.50 243 GLY A O 1
ATOM 1905 N N . VAL A 1 244 ? 10.274 36.178 -34.267 1.00 39.31 244 VAL A N 1
ATOM 1906 C CA . VAL A 1 244 ? 11.033 34.922 -34.342 1.00 39.31 244 VAL A CA 1
ATOM 1907 C C . VAL A 1 244 ? 12.365 34.978 -33.564 1.00 39.31 244 VAL A C 1
ATOM 1909 O O . VAL A 1 244 ? 12.996 36.027 -33.511 1.00 39.31 244 VAL A O 1
ATOM 1912 N N . ASN A 1 245 ? 12.835 33.790 -33.153 1.00 34.75 245 ASN A N 1
ATOM 1913 C CA . ASN A 1 245 ? 14.228 33.369 -32.887 1.00 34.75 245 ASN A CA 1
ATOM 1914 C C . ASN A 1 245 ? 14.941 33.761 -31.572 1.00 34.75 245 ASN A C 1
ATOM 1916 O O . ASN A 1 245 ? 14.972 34.910 -31.153 1.00 34.75 245 ASN A O 1
ATOM 1920 N N . GLY A 1 246 ? 15.632 32.760 -31.004 1.00 32.19 246 GLY A N 1
ATOM 1921 C CA . GLY A 1 246 ? 16.593 32.854 -29.894 1.00 32.19 246 GLY A CA 1
ATOM 1922 C C . GLY A 1 246 ? 16.610 31.543 -29.096 1.00 32.19 246 GLY A C 1
ATOM 1923 O O . GLY A 1 246 ? 15.875 31.405 -28.131 1.00 32.19 246 GLY A O 1
ATOM 1924 N N . LEU A 1 247 ? 17.231 30.450 -29.557 1.00 34.09 247 LEU A N 1
ATOM 1925 C CA . LEU A 1 247 ? 18.674 30.182 -29.445 1.00 34.09 247 LEU A CA 1
ATOM 1926 C C . LEU A 1 247 ? 19.245 30.624 -28.087 1.00 34.09 247 LEU A C 1
ATOM 1928 O O . LEU A 1 247 ? 19.672 31.760 -27.924 1.00 34.09 247 LEU A O 1
ATOM 1932 N N . CYS A 1 248 ? 19.303 29.690 -27.136 1.00 31.94 248 CYS A N 1
ATOM 1933 C CA . CYS A 1 248 ? 20.278 29.737 -26.053 1.00 31.94 248 CYS A CA 1
ATOM 1934 C C . CYS A 1 248 ? 20.995 28.386 -26.006 1.00 31.94 248 CYS A C 1
ATOM 1936 O O . CYS A 1 248 ? 20.479 27.384 -25.511 1.00 31.94 248 CYS A O 1
ATOM 1938 N N . GLN A 1 249 ? 22.169 28.372 -26.635 1.00 32.25 249 GLN A N 1
ATOM 1939 C CA . GLN A 1 249 ? 23.200 27.368 -26.440 1.00 32.25 249 GLN A CA 1
ATOM 1940 C C . GLN A 1 249 ? 23.717 27.488 -25.005 1.00 32.25 249 GLN A C 1
ATOM 1942 O O . GLN A 1 249 ? 24.145 28.564 -24.596 1.00 32.25 249 GLN A O 1
ATOM 1947 N N . VAL A 1 250 ? 23.780 26.375 -24.280 1.00 37.69 250 VAL A N 1
ATOM 1948 C CA . VAL A 1 250 ? 24.805 26.203 -23.250 1.00 37.69 250 VAL A CA 1
ATOM 1949 C C . VAL A 1 250 ? 25.609 24.977 -23.640 1.00 37.69 250 VAL A C 1
ATOM 1951 O O . VAL A 1 250 ? 25.125 23.848 -23.631 1.00 37.69 250 VAL A O 1
ATOM 1954 N N . ALA A 1 251 ? 26.833 25.257 -24.071 1.00 33.28 251 ALA A N 1
ATOM 1955 C CA . ALA A 1 251 ? 27.861 24.287 -24.366 1.00 33.28 251 ALA A CA 1
ATOM 1956 C C . ALA A 1 251 ? 28.321 23.596 -23.077 1.00 33.28 251 ALA A C 1
ATOM 1958 O O . ALA A 1 251 ? 28.591 24.258 -22.078 1.00 33.28 251 ALA A O 1
ATOM 1959 N N . PHE A 1 252 ? 28.504 22.279 -23.136 1.00 32.12 252 PHE A N 1
ATOM 1960 C CA . PHE A 1 252 ? 29.509 21.604 -22.325 1.00 32.12 252 PHE A CA 1
ATOM 1961 C C . PHE A 1 252 ? 30.233 20.587 -23.205 1.00 32.12 252 PHE A C 1
ATOM 1963 O O . PHE A 1 252 ? 29.721 19.514 -23.519 1.00 32.12 252 PHE A O 1
ATOM 1970 N N . SER A 1 253 ? 31.430 20.984 -23.637 1.00 31.22 253 SER A N 1
ATOM 1971 C CA . SER A 1 253 ? 32.449 20.094 -24.178 1.00 31.22 253 SER A CA 1
ATOM 1972 C C . SER A 1 253 ? 32.918 19.135 -23.092 1.00 31.22 253 SER A C 1
ATOM 1974 O O . SER A 1 253 ? 33.377 19.565 -22.036 1.00 31.22 253 SER A O 1
ATOM 1976 N N . ALA A 1 254 ? 32.901 17.844 -23.396 1.00 36.97 254 ALA A N 1
ATOM 1977 C CA . ALA A 1 254 ? 33.858 16.896 -22.849 1.00 36.97 254 ALA A CA 1
ATOM 1978 C C . ALA A 1 254 ? 34.100 15.807 -23.897 1.00 36.97 254 ALA A C 1
ATOM 1980 O O . ALA A 1 254 ? 33.358 14.833 -24.010 1.00 36.97 254 ALA A O 1
ATOM 1981 N N . GLU A 1 255 ? 35.149 16.007 -24.692 1.00 34.78 255 GLU A N 1
ATOM 1982 C CA . GLU A 1 255 ? 35.754 14.962 -25.504 1.00 34.78 255 GLU A CA 1
ATOM 1983 C C . GLU A 1 255 ? 36.218 13.813 -24.600 1.00 34.78 255 GLU A C 1
ATOM 1985 O O . GLU A 1 255 ? 37.002 14.004 -23.668 1.00 34.78 255 GLU A O 1
ATOM 1990 N N . ARG A 1 256 ? 35.805 12.587 -24.919 1.00 39.94 256 ARG A N 1
ATOM 1991 C CA . ARG A 1 256 ? 36.633 11.411 -24.658 1.00 39.94 256 ARG A CA 1
ATOM 1992 C C . ARG A 1 256 ? 36.427 10.393 -25.772 1.00 39.94 256 ARG A C 1
ATOM 1994 O O . ARG A 1 256 ? 35.380 9.768 -25.897 1.00 39.94 256 ARG A O 1
ATOM 2001 N N . ARG A 1 257 ? 37.461 10.290 -26.607 1.00 39.72 257 ARG A N 1
ATOM 2002 C CA . ARG A 1 257 ? 37.635 9.299 -27.667 1.00 39.72 257 ARG A CA 1
ATOM 2003 C C . ARG A 1 257 ? 37.665 7.901 -27.053 1.00 39.72 257 ARG A C 1
ATOM 2005 O O . ARG A 1 257 ? 38.505 7.646 -26.195 1.00 39.72 257 ARG A O 1
ATOM 2012 N N . LEU A 1 258 ? 36.834 6.992 -27.552 1.00 43.53 258 LEU A N 1
ATOM 2013 C CA . LEU A 1 258 ? 37.110 5.558 -27.516 1.00 43.53 258 LEU A CA 1
ATOM 2014 C C . LEU A 1 258 ? 36.830 4.977 -28.901 1.00 43.53 258 LEU A C 1
ATOM 2016 O O . LEU A 1 258 ? 35.724 5.030 -29.428 1.00 43.53 258 LEU A O 1
ATOM 2020 N N . THR A 1 259 ? 37.913 4.499 -29.492 1.00 50.03 259 THR A N 1
ATOM 2021 C CA . THR A 1 259 ? 38.044 3.830 -30.780 1.00 50.03 259 THR A CA 1
ATOM 2022 C C . THR A 1 259 ? 37.279 2.508 -30.808 1.00 50.03 259 THR A C 1
ATOM 2024 O O . THR A 1 259 ? 37.479 1.655 -29.945 1.00 50.03 259 THR A O 1
ATOM 2027 N N . THR A 1 260 ? 36.455 2.311 -31.834 1.00 56.41 260 THR A N 1
ATOM 2028 C CA . THR A 1 260 ? 35.893 1.013 -32.238 1.00 56.41 260 THR A CA 1
ATOM 2029 C C . THR A 1 260 ? 36.954 0.141 -32.924 1.00 56.41 260 THR A C 1
ATOM 2031 O O . THR A 1 260 ? 37.645 0.651 -33.809 1.00 56.41 260 THR A O 1
ATOM 2034 N N . PRO A 1 261 ? 37.067 -1.162 -32.607 1.00 54.50 261 PRO A N 1
ATOM 2035 C CA . PRO A 1 261 ? 37.824 -2.112 -33.421 1.00 54.50 261 PRO A CA 1
ATOM 2036 C C . PRO A 1 261 ? 36.989 -2.631 -34.615 1.00 54.50 261 PRO A C 1
ATOM 2038 O O . PRO A 1 261 ? 35.762 -2.722 -34.507 1.00 54.50 261 PRO A O 1
ATOM 2041 N N . PRO A 1 262 ? 37.621 -2.971 -35.756 1.00 63.53 262 PRO A N 1
ATOM 2042 C CA . PRO A 1 262 ? 36.923 -3.438 -36.949 1.00 63.53 262 PRO A CA 1
ATOM 2043 C C . PRO A 1 262 ? 36.495 -4.910 -36.867 1.00 63.53 262 PRO A C 1
ATOM 2045 O O . PRO A 1 262 ? 37.118 -5.742 -36.209 1.00 63.53 262 PRO A O 1
ATOM 2048 N N . ALA A 1 263 ? 35.418 -5.204 -37.595 1.00 52.47 263 ALA A N 1
ATOM 2049 C CA . ALA A 1 263 ? 34.814 -6.514 -37.769 1.00 52.47 263 ALA A CA 1
ATOM 2050 C C . ALA A 1 263 ? 35.728 -7.492 -38.529 1.00 52.47 263 ALA A C 1
ATOM 2052 O O . ALA A 1 263 ? 36.256 -7.168 -39.593 1.00 52.47 263 ALA A O 1
ATOM 2053 N N . LEU A 1 264 ? 35.831 -8.716 -38.009 1.00 57.19 264 LEU A N 1
ATOM 2054 C CA . LEU A 1 264 ? 36.311 -9.890 -38.734 1.00 57.19 264 LEU A CA 1
ATOM 2055 C C . LEU A 1 264 ? 35.244 -10.306 -39.755 1.00 57.19 264 LEU A C 1
ATOM 2057 O O . LEU A 1 264 ? 34.122 -10.651 -39.382 1.00 57.19 264 LEU A O 1
ATOM 2061 N N . ARG A 1 265 ? 35.597 -10.258 -41.041 1.00 51.53 265 ARG A N 1
ATOM 2062 C CA . ARG A 1 265 ? 34.890 -10.996 -42.091 1.00 51.53 265 ARG A CA 1
ATOM 2063 C C . ARG A 1 265 ? 35.562 -12.355 -42.283 1.00 51.53 265 ARG A C 1
ATOM 2065 O O . ARG A 1 265 ? 36.784 -12.454 -42.202 1.00 51.53 265 ARG A O 1
ATOM 2072 N N . SER A 1 266 ? 34.690 -13.337 -42.493 1.00 64.81 266 SER A N 1
ATOM 2073 C CA . SER A 1 266 ? 34.895 -14.694 -43.014 1.00 64.81 266 SER A CA 1
ATOM 2074 C C . SER A 1 266 ? 35.863 -14.779 -44.184 1.00 64.81 266 SER A C 1
ATOM 2076 O O . SER A 1 266 ? 35.734 -13.897 -45.068 1.00 64.81 266 SER A O 1
#

Nearest PDB structures (foldseek):
  8jjn-assembly1_C  TM=3.057E-01  e=9.049E-02  Variovorax paradoxus
  4kq9-assembly1_A  TM=2.658E-01  e=5.384E-01  Conexibacter woesei DSM 14684
  1zp3-assembly2_A  TM=2.625E-01  e=1.842E+00  Escherichia coli
  1zp4-assembly1_B  TM=2.754E-01  e=3.852E+00  Escherichia coli

Sequence (266 aa):
MRRQETFPDGKDAVPGLFSARFDGKPTEHKFRRVYEILKAHNYPVLMVSAKCGVDFGDLTMNYLSQIEENHGKLICVCTAHYAEMTASPFSSFHEFNYAQAYKLDVLPLKVEDIYPPRPPSGKDHPYDKDGRAKALIKMVFRPNLAFTDVRDLDEKEIARVIADSLLKSTGTLVMTSLSYLQISVVCRYILPAGAVARCRKHSQGKALDMDEKKARRNLAGGNHTTTPPGFQGAGRRVSSGFGVNGLCQVAFSAERRLTTPPALRS

Solvent-accessible surface area (backbone atoms only — not comparable to full-atom values): 17734 Å² total; per-residue (Å²): 134,82,80,81,76,74,82,74,76,19,82,72,32,36,34,34,37,55,44,64,72,89,78,84,43,72,68,39,57,46,50,52,51,20,49,52,54,37,48,77,34,52,32,53,66,44,68,90,71,88,52,96,91,57,63,66,53,60,55,50,53,54,52,52,51,51,26,60,81,57,69,15,33,42,35,32,53,32,36,44,53,42,34,37,58,58,93,55,86,75,28,54,31,46,54,47,52,47,34,57,74,71,63,51,46,73,44,42,32,36,60,48,93,48,71,77,49,62,31,81,54,26,87,87,36,94,66,27,44,84,36,56,47,57,55,48,49,54,64,65,58,31,96,85,56,76,67,44,83,46,63,92,49,54,53,67,55,47,30,47,58,50,47,64,70,31,36,59,78,75,77,76,69,73,72,74,86,72,68,100,69,78,97,70,88,89,84,83,81,91,76,81,93,82,82,91,78,89,90,88,86,82,84,81,88,82,90,73,91,83,84,92,82,89,88,85,83,89,88,85,84,82,92,78,92,79,84,84,83,85,88,80,84,87,80,83,89,82,85,82,82,90,84,82,90,78,89,78,86,80,86,79,90,76,91,77,92,78,85,82,83,84,81,87,77,133

Secondary structure (DSSP, 8-state):
----PPPPP-TTBPPEEEE---SSSHHHHHHHHHHHHHHHTT--EEE----TTS-HHHHHHHHHHHHHHTT-EEEEEE-TTTT---S-TTSHHHHHHHHHHHT-EEEEEE-SS--S-----STT-SS-SS-HHHHHHHHHS-TT---EE-TT--HHHHHHHHHHHHB------------S---SSS--S---S---------------------------------PPPPPP--------------------------PPPPPPP-

pLDDT: mean 72.64, std 25.53, range [30.5, 98.0]

Foldseek 3Di:
DPPPPDQAAQPQFAEEEEADDPPVDPLNVLVVLLVVVCVVRHHNYHYQDPDPPDDSVVSLVVSLVRCLVRLHEYEYPADQAALADDPDCNHSVVVLVSCLVSVRHYAAEDQDPDPPHDHDEDCPDPGHNPCVSVVSSCSNCDPPDDYHYCNPPGSVRVSSVVSVVRRPPPPPPPPPPPDPDPPPPDPPDDDDPDDDDDDDDDDDDDDDDDDDDDDDDDDDDDDDDDDDDDDDDDDDDDDDDDDDDDDDDDDDDDDDDDDDDDDDDD

Mean predicted aligned error: 17.4 Å